Protein AF-A0A5K4EQC7-F1 (afdb_monomer_lite)

Secondary structure (DSSP, 8-state):
------HHHHHHHHHHHHHHHHHHHHHHHHHHHHHHHHHHHHHHHHHHHHHHHHHHHHHHHHHHHHHHHHHH--S-HHHHHHHHHHHHHHHHHHHHHHHHHHHHIIIIIHHHHHHHHHHHHHHHHHHHHHHHHHHHHHHHHHHTT--SHHHHHHHHHHHHHHHHHHHHHHHHHHHHHHHHHHHHHHHHHHHHHHHHHHHHHHHHHHHHHHHHHHHHHTT--HHHHHHHHHHHHHHHHGGG--S--------------------------------------------------------------SSHHHHHHHHHHHHHHHHHHHHHHHHHHHHHS-------GGGSS--

Foldseek 3Di:
DDPDCDPVNVVVVVVVLVVLVVVLVVLVVVLVVLCVVLVVVLVVLVVVLVVLVVVLVVLLVQLVVLQVVLVVDPQQPLSSQLSPQLSVLSNVLSVLSVVLSVLLVVQANVLSVVCVVLSVVLVVLSVQLVVLSVQLVVLVVQLVPDPDPVSNVVSVVSNVVSVVSNVVSSVVSVVSSVVSVVCVVVSVVRNVVSNVLSVLVSVVSNVVSVVSSVVSNVSRDVVVSVVSVVVVVVVVVPPPDDDDDDDDDDDDDDDDDDDDDDDDDDDDDDDDDDDDDDDDDDDDDDDDDDDDDDDDDDDDDDDDPDPVVVVVVVVVVVVVVVVVVVVVVVVVVVVVPPDDDDDDPPPPNPD

Organism: Schistosoma mansoni (NCBI:txid6183)

pLDDT: mean 75.78, std 25.82, range [27.92, 98.75]

Structure (mmCIF, N/CA/C/O backbone):
data_AF-A0A5K4EQC7-F1
#
_entry.id   AF-A0A5K4EQC7-F1
#
loop_
_atom_site.group_PDB
_atom_site.id
_atom_site.type_symbol
_atom_site.label_atom_id
_atom_site.label_alt_id
_atom_site.label_comp_id
_atom_site.label_asym_id
_atom_site.label_entity_id
_atom_site.label_seq_id
_atom_site.pdbx_PDB_ins_code
_atom_site.Cartn_x
_atom_site.Cartn_y
_atom_site.Cartn_z
_atom_site.occupancy
_atom_site.B_iso_or_equiv
_atom_site.auth_seq_id
_atom_site.auth_comp_id
_atom_site.auth_asym_id
_atom_site.auth_atom_id
_atom_site.pdbx_PDB_model_num
ATOM 1 N N . MET A 1 1 ? -43.977 -5.487 48.661 1.00 33.38 1 MET A N 1
ATOM 2 C CA . MET A 1 1 ? -42.773 -6.336 48.563 1.00 33.38 1 MET A CA 1
ATOM 3 C C . MET A 1 1 ? -41.606 -5.428 48.201 1.00 33.38 1 MET A C 1
ATOM 5 O O . MET A 1 1 ? -41.457 -5.082 47.038 1.00 33.38 1 MET A O 1
ATOM 9 N N . SER A 1 2 ? -40.878 -4.929 49.206 1.00 37.69 2 SER A N 1
ATOM 10 C CA . SER A 1 2 ? -39.623 -4.197 48.989 1.00 37.69 2 SER A CA 1
ATOM 11 C C . SER A 1 2 ? -38.536 -5.216 48.686 1.00 37.69 2 SER A C 1
ATOM 13 O O . SER A 1 2 ? -38.074 -5.901 49.595 1.00 37.69 2 SER A O 1
ATOM 15 N N . SER A 1 3 ? -38.146 -5.337 47.420 1.00 39.72 3 SER A N 1
ATOM 16 C CA . SER A 1 3 ? -36.907 -6.024 47.051 1.00 39.72 3 SER A CA 1
ATOM 17 C C . SER A 1 3 ? -35.748 -5.056 47.238 1.00 39.72 3 SER A C 1
ATOM 19 O O . SER A 1 3 ? -35.173 -4.544 46.282 1.00 39.72 3 SER A O 1
ATOM 21 N N . THR A 1 4 ? -35.421 -4.788 48.501 1.00 48.28 4 THR A N 1
ATOM 22 C CA . THR A 1 4 ? -34.164 -4.153 48.880 1.00 48.28 4 THR A CA 1
ATOM 23 C C . THR A 1 4 ? -33.042 -5.036 48.340 1.00 48.28 4 THR A C 1
ATOM 25 O O . THR A 1 4 ? -32.967 -6.218 48.677 1.00 48.28 4 THR A O 1
ATOM 28 N N . ILE A 1 5 ? -32.193 -4.496 47.465 1.00 53.84 5 ILE A N 1
ATOM 29 C CA . ILE A 1 5 ? -31.008 -5.198 46.957 1.00 53.84 5 ILE A CA 1
ATOM 30 C C . ILE A 1 5 ? -30.169 -5.609 48.175 1.00 53.84 5 ILE A C 1
ATOM 32 O O . ILE A 1 5 ? -29.591 -4.755 48.849 1.00 53.84 5 ILE A O 1
ATOM 36 N N . GLY A 1 6 ? -30.157 -6.906 48.497 1.00 51.94 6 GLY A N 1
ATOM 37 C CA . GLY A 1 6 ? -29.462 -7.428 49.670 1.00 51.94 6 GLY A CA 1
ATOM 38 C C . GLY A 1 6 ? -27.953 -7.140 49.621 1.00 51.94 6 GLY A C 1
ATOM 39 O O . GLY A 1 6 ? -27.389 -7.008 48.531 1.00 51.94 6 GLY A O 1
ATOM 40 N N . PRO A 1 7 ? -27.267 -7.070 50.777 1.00 57.91 7 PRO A N 1
ATOM 41 C CA . PRO A 1 7 ? -25.847 -6.705 50.861 1.00 57.91 7 PRO A CA 1
ATOM 42 C C . PRO A 1 7 ? -24.928 -7.555 49.960 1.00 57.91 7 PRO A C 1
ATOM 44 O O . PRO A 1 7 ? -23.984 -7.019 49.381 1.00 57.91 7 PRO A O 1
ATOM 47 N N . ASN A 1 8 ? -25.257 -8.833 49.734 1.00 60.16 8 ASN A N 1
ATOM 48 C CA . ASN A 1 8 ? -24.537 -9.708 48.796 1.00 60.16 8 ASN A CA 1
ATOM 49 C C . ASN A 1 8 ? -24.670 -9.286 47.321 1.00 60.16 8 ASN A C 1
ATOM 51 O O . ASN A 1 8 ? -23.689 -9.323 46.584 1.00 60.16 8 ASN A O 1
ATOM 55 N N . ALA A 1 9 ? -25.847 -8.829 46.884 1.00 63.84 9 ALA A N 1
ATOM 56 C CA . ALA A 1 9 ? -26.056 -8.360 45.511 1.00 63.84 9 ALA A CA 1
ATOM 57 C C . ALA A 1 9 ? -25.344 -7.020 45.246 1.00 63.84 9 ALA A C 1
ATOM 59 O O . ALA A 1 9 ? -24.911 -6.749 44.127 1.00 63.84 9 ALA A O 1
ATOM 60 N N . ARG A 1 10 ? -25.166 -6.195 46.288 1.00 65.62 10 ARG A N 1
ATOM 61 C CA . ARG A 1 10 ? -24.396 -4.947 46.204 1.00 65.62 10 ARG A CA 1
ATOM 62 C C . ARG A 1 10 ? -22.893 -5.214 46.075 1.00 65.62 10 ARG A C 1
ATOM 64 O O . ARG A 1 10 ? -22.251 -4.609 45.224 1.00 65.62 10 ARG A O 1
ATOM 71 N N . LEU A 1 11 ? -22.342 -6.131 46.875 1.00 69.81 11 LEU A N 1
ATOM 72 C CA . LEU A 1 11 ? -20.932 -6.539 46.781 1.00 69.81 11 LEU A CA 1
ATOM 73 C C . LEU A 1 11 ? -20.599 -7.128 45.405 1.00 69.81 11 LEU A C 1
ATOM 75 O O . LEU A 1 11 ? -19.590 -6.752 44.811 1.00 69.81 11 LEU A O 1
ATOM 79 N N . HIS A 1 12 ? -21.482 -7.978 44.874 1.00 75.88 12 HIS A N 1
ATOM 80 C CA . HIS A 1 12 ? -21.344 -8.540 43.530 1.00 75.88 12 HIS A CA 1
ATOM 81 C C . HIS A 1 12 ? -21.276 -7.442 42.459 1.00 75.88 12 HIS A C 1
ATOM 83 O O . HIS A 1 12 ? -20.352 -7.414 41.652 1.00 75.88 12 HIS A O 1
ATOM 89 N N . ARG A 1 13 ? -22.188 -6.464 42.512 1.00 77.75 13 ARG A N 1
ATOM 90 C CA . ARG A 1 13 ? -22.223 -5.359 41.545 1.00 77.75 13 ARG A CA 1
ATOM 91 C C . ARG A 1 13 ? -21.011 -4.430 41.635 1.00 77.75 13 ARG A C 1
ATOM 93 O O . ARG A 1 13 ? -20.521 -3.955 40.617 1.00 77.75 13 ARG A O 1
ATOM 100 N N . VAL A 1 14 ? -20.486 -4.185 42.834 1.00 79.56 14 VAL A N 1
ATOM 101 C CA . VAL A 1 14 ? -19.236 -3.421 42.992 1.00 79.56 14 VAL A CA 1
ATOM 102 C C . VAL A 1 14 ? -18.050 -4.157 42.352 1.00 79.56 14 VAL A C 1
ATOM 104 O O . VAL A 1 14 ? -17.186 -3.501 41.766 1.00 79.56 14 VAL A O 1
ATOM 107 N N . SER A 1 15 ? -18.020 -5.495 42.407 1.00 80.00 15 SER A N 1
ATOM 108 C CA . SER A 1 15 ? -17.028 -6.305 41.681 1.00 80.00 15 SER A CA 1
ATOM 109 C C . SER A 1 15 ? -17.194 -6.175 40.167 1.00 80.00 15 SER A C 1
ATOM 111 O O . SER A 1 15 ? -16.232 -5.825 39.486 1.00 80.00 15 SER A O 1
ATOM 113 N N . GLU A 1 16 ? -18.419 -6.343 39.656 1.00 79.62 16 GLU A N 1
ATOM 114 C CA . GLU A 1 16 ? -18.736 -6.219 38.224 1.00 79.62 16 GLU A CA 1
ATOM 115 C C . GLU A 1 16 ? -18.305 -4.857 37.662 1.00 79.62 16 GLU A C 1
ATOM 117 O O . GLU A 1 16 ? -17.648 -4.787 36.626 1.00 79.62 16 GLU A O 1
ATOM 122 N N . ILE A 1 17 ? -18.600 -3.761 38.373 1.00 82.31 17 ILE A N 1
ATOM 123 C CA . ILE A 1 17 ? -18.188 -2.407 37.969 1.00 82.31 17 ILE A CA 1
ATOM 124 C C . ILE A 1 17 ? -16.660 -2.317 37.852 1.00 82.31 17 ILE A C 1
ATOM 126 O O . ILE A 1 17 ? -16.147 -1.741 36.892 1.00 82.31 17 ILE A O 1
ATOM 130 N N . LYS A 1 18 ? -15.923 -2.903 38.804 1.00 84.31 18 LYS A N 1
ATOM 131 C CA . LYS A 1 18 ? -14.455 -2.874 38.830 1.00 84.31 18 LYS A CA 1
ATOM 132 C C . LYS A 1 18 ? -13.837 -3.710 37.707 1.00 84.31 18 LYS A C 1
ATOM 134 O O . LYS A 1 18 ? -12.863 -3.281 37.088 1.00 84.31 18 LYS A O 1
ATOM 139 N N . GLU A 1 19 ? -14.393 -4.883 37.425 1.00 84.00 19 GLU A N 1
ATOM 140 C CA . GLU A 1 19 ? -13.981 -5.736 36.302 1.00 84.00 19 GLU A CA 1
ATOM 141 C C . GLU A 1 19 ? -14.188 -5.020 34.966 1.00 84.00 19 GLU A C 1
ATOM 143 O O . GLU A 1 19 ? -13.279 -4.953 34.136 1.00 84.00 19 GLU A O 1
ATOM 148 N N . CYS A 1 20 ? -15.346 -4.387 34.806 1.00 81.62 20 CYS A N 1
ATOM 149 C CA . CYS A 1 20 ? -15.697 -3.647 33.607 1.00 81.62 20 CYS A CA 1
ATOM 150 C C . CYS A 1 20 ? -14.803 -2.395 33.434 1.00 81.62 20 CYS A C 1
ATOM 152 O O . CYS A 1 20 ? -14.353 -2.098 32.327 1.00 81.62 20 CYS A O 1
ATOM 154 N N . GLU A 1 21 ? -14.443 -1.691 34.518 1.00 84.00 21 GLU A N 1
ATOM 155 C CA . GLU A 1 21 ? -13.447 -0.605 34.474 1.00 84.00 21 GLU A CA 1
ATOM 156 C C . GLU A 1 21 ? -12.061 -1.086 34.024 1.00 84.00 21 GLU A C 1
ATOM 158 O O . GLU A 1 21 ? -11.395 -0.407 33.234 1.00 84.00 21 GLU A O 1
ATOM 163 N N . ASN A 1 22 ? -11.616 -2.244 34.512 1.00 88.12 22 ASN A N 1
ATOM 164 C CA . ASN A 1 22 ? -10.344 -2.834 34.099 1.00 88.12 22 ASN A CA 1
ATOM 165 C C . ASN A 1 22 ? -10.370 -3.227 32.616 1.00 88.12 22 ASN A C 1
ATOM 167 O O . ASN A 1 22 ? -9.411 -2.946 31.895 1.00 88.12 22 ASN A O 1
ATOM 171 N N . GLN A 1 23 ? -11.481 -3.793 32.143 1.00 87.31 23 GLN A N 1
ATOM 172 C CA . GLN A 1 23 ? -11.692 -4.114 30.733 1.00 87.31 23 GLN A CA 1
ATOM 173 C C . GLN A 1 23 ? -11.639 -2.854 29.857 1.00 87.31 23 GLN A C 1
ATOM 175 O O . GLN A 1 23 ? -10.905 -2.827 28.869 1.00 87.31 23 GLN A O 1
ATOM 180 N N . SER A 1 24 ? -12.329 -1.772 30.237 1.00 88.19 24 SER A N 1
ATOM 181 C CA . SER A 1 24 ? -12.301 -0.509 29.483 1.00 88.19 24 SER A CA 1
ATOM 182 C C . SER A 1 24 ? -10.893 0.102 29.443 1.00 88.19 24 SER A C 1
ATOM 184 O O . SER A 1 24 ? -10.479 0.607 28.399 1.00 88.19 24 SER A O 1
ATOM 186 N N . LYS A 1 25 ? -10.118 0.024 30.538 1.00 90.81 25 LYS A N 1
ATOM 187 C CA . LYS A 1 25 ? -8.705 0.457 30.561 1.00 90.81 25 LYS A CA 1
ATOM 188 C C . LYS A 1 25 ? -7.843 -0.367 29.608 1.00 90.81 25 LYS A C 1
ATOM 190 O O . LYS A 1 25 ? -7.086 0.212 28.831 1.00 90.81 25 LYS A O 1
ATOM 195 N N . PHE A 1 26 ? -7.986 -1.691 29.639 1.00 93.19 26 PHE A N 1
ATOM 196 C CA . PHE A 1 26 ? -7.277 -2.598 28.740 1.00 93.19 26 PHE A CA 1
ATOM 197 C C . PHE A 1 26 ? -7.583 -2.289 27.269 1.00 93.19 26 PHE A C 1
ATOM 199 O O . PHE A 1 26 ? -6.663 -2.098 26.476 1.00 93.19 26 PHE A O 1
ATOM 206 N N . VAL A 1 27 ? -8.867 -2.164 26.912 1.00 93.44 27 VAL A N 1
ATOM 207 C CA . VAL A 1 27 ? -9.295 -1.831 25.545 1.00 93.44 27 VAL A CA 1
ATOM 208 C C . VAL A 1 27 ? -8.726 -0.484 25.106 1.00 93.44 27 VAL A C 1
ATOM 210 O O . VAL A 1 27 ? -8.216 -0.374 23.995 1.00 93.44 27 VAL A O 1
ATOM 213 N N . ASN A 1 28 ? -8.774 0.536 25.965 1.00 93.31 28 ASN A N 1
ATOM 214 C CA . ASN A 1 28 ? -8.261 1.866 25.636 1.00 93.31 28 ASN A CA 1
ATOM 215 C C . ASN A 1 28 ? -6.759 1.838 25.326 1.00 93.31 28 ASN A C 1
ATOM 217 O O . ASN A 1 28 ? -6.333 2.319 24.276 1.00 93.31 28 ASN A O 1
ATOM 221 N N . GLN A 1 29 ? -5.978 1.206 26.206 1.00 95.25 29 GLN A N 1
ATOM 222 C CA . GLN A 1 29 ? -4.538 1.047 26.020 1.00 95.25 29 GLN A CA 1
ATOM 223 C C . GLN A 1 29 ? -4.237 0.297 24.720 1.00 95.25 29 GLN A C 1
ATOM 225 O O . GLN A 1 29 ? -3.442 0.750 23.897 1.00 95.25 29 GLN A O 1
ATOM 230 N N . ARG A 1 30 ? -4.945 -0.812 24.488 1.00 94.56 30 ARG A N 1
ATOM 231 C CA . ARG A 1 30 ? -4.774 -1.633 23.294 1.00 94.56 30 ARG A CA 1
ATOM 232 C C . ARG A 1 30 ? -5.069 -0.856 22.012 1.00 94.56 30 ARG A C 1
ATOM 234 O O . ARG A 1 30 ? -4.290 -0.911 21.066 1.00 94.56 30 ARG A O 1
ATOM 241 N N . VAL A 1 31 ? -6.176 -0.119 21.973 1.00 93.88 31 VAL A N 1
ATOM 242 C CA . VAL A 1 31 ? -6.567 0.701 20.818 1.00 93.88 31 VAL A CA 1
ATOM 243 C C . VAL A 1 31 ? -5.541 1.805 20.551 1.00 93.88 31 VAL A C 1
ATOM 245 O O . VAL A 1 31 ? -5.207 2.052 19.393 1.00 93.88 31 VAL A O 1
ATOM 248 N N . HIS A 1 32 ? -5.002 2.430 21.600 1.00 95.19 32 HIS A N 1
ATOM 249 C CA . HIS A 1 32 ? -3.981 3.469 21.476 1.00 95.19 32 HIS A CA 1
ATOM 250 C C . HIS A 1 32 ? -2.650 2.943 20.910 1.00 95.19 32 HIS A C 1
ATOM 252 O O . HIS A 1 32 ? -2.052 3.571 20.031 1.00 95.19 32 HIS A O 1
ATOM 258 N N . GLU A 1 33 ? -2.203 1.769 21.357 1.00 96.06 33 GLU A N 1
ATOM 259 C CA . GLU A 1 33 ? -1.001 1.116 20.823 1.00 96.06 33 GLU A CA 1
ATOM 260 C C . GLU A 1 33 ? -1.148 0.781 19.336 1.00 96.06 33 GLU A C 1
ATOM 262 O O . GLU A 1 33 ? -0.243 1.046 18.544 1.00 96.06 33 GLU A O 1
ATOM 267 N N . ILE A 1 34 ? -2.304 0.237 18.940 1.00 95.31 34 ILE A N 1
ATOM 268 C CA . ILE A 1 34 ? -2.583 -0.124 17.542 1.00 95.31 34 ILE A CA 1
ATOM 269 C C . ILE A 1 34 ? -2.604 1.117 16.656 1.00 95.31 34 ILE A C 1
ATOM 271 O O . ILE A 1 34 ? -2.019 1.105 15.576 1.00 95.31 34 ILE A O 1
ATOM 275 N N . GLU A 1 35 ? -3.263 2.181 17.108 1.00 95.75 35 GLU A N 1
ATOM 276 C CA . GLU A 1 35 ? -3.317 3.456 16.394 1.00 95.75 35 GLU A CA 1
ATOM 277 C C . GLU A 1 35 ? -1.922 4.027 16.160 1.00 95.75 35 GLU A C 1
ATOM 279 O O . GLU A 1 35 ? -1.598 4.428 15.044 1.00 95.75 35 GLU A O 1
ATOM 284 N N . THR A 1 36 ? -1.076 3.997 17.189 1.00 96.56 36 THR A N 1
ATOM 285 C CA . THR A 1 36 ? 0.307 4.466 17.093 1.00 96.56 36 THR A CA 1
ATOM 286 C C . THR A 1 36 ? 1.107 3.610 16.111 1.00 96.56 36 THR A C 1
ATOM 288 O O . THR A 1 36 ? 1.776 4.139 15.225 1.00 96.56 36 THR A O 1
ATOM 291 N N . PHE A 1 37 ? 1.011 2.282 16.218 1.00 95.94 37 PHE A N 1
ATOM 292 C CA . PHE A 1 37 ? 1.728 1.361 15.338 1.00 95.94 37 PHE A CA 1
ATOM 293 C C . PHE A 1 37 ? 1.306 1.513 13.868 1.00 95.94 37 PHE A C 1
ATOM 295 O O . PHE A 1 37 ? 2.161 1.663 12.994 1.00 95.94 37 PHE A O 1
ATOM 302 N N . PHE A 1 38 ? 0.001 1.524 13.586 1.00 96.38 38 PHE A N 1
ATOM 303 C CA . PHE A 1 38 ? -0.513 1.688 12.223 1.00 96.38 38 PHE A CA 1
ATOM 304 C C . PHE A 1 38 ? -0.234 3.082 11.671 1.00 96.38 38 PHE A C 1
ATOM 306 O O . PHE A 1 38 ? 0.115 3.198 10.498 1.00 96.38 38 PHE A O 1
ATOM 313 N N . GLY A 1 39 ? -0.312 4.122 12.504 1.00 96.38 39 GLY A N 1
ATOM 314 C CA . GLY A 1 39 ? 0.068 5.481 12.125 1.00 96.38 39 GLY A CA 1
ATOM 315 C C . GLY A 1 39 ? 1.534 5.572 11.698 1.00 96.38 39 GLY A C 1
ATOM 316 O O . GLY A 1 39 ? 1.830 6.089 10.620 1.00 96.38 39 GLY A O 1
ATOM 317 N N . ASN A 1 40 ? 2.443 4.999 12.492 1.00 97.38 40 ASN A N 1
ATOM 318 C CA . ASN A 1 40 ? 3.875 4.975 12.185 1.00 97.38 40 ASN A CA 1
ATOM 319 C C . ASN A 1 40 ? 4.167 4.190 10.900 1.00 97.38 40 ASN A C 1
ATOM 321 O O . ASN A 1 40 ? 4.862 4.691 10.016 1.00 97.38 40 ASN A O 1
ATOM 325 N N . LEU A 1 41 ? 3.600 2.987 10.767 1.00 97.25 41 LEU A N 1
ATOM 326 C CA . LEU A 1 41 ? 3.791 2.149 9.583 1.00 97.25 41 LEU A CA 1
ATOM 327 C C . LEU A 1 41 ? 3.238 2.819 8.315 1.00 97.25 41 LEU A C 1
ATOM 329 O O . LEU A 1 41 ? 3.900 2.819 7.280 1.00 97.25 41 LEU A O 1
ATOM 333 N N . CYS A 1 42 ? 2.055 3.432 8.395 1.00 97.50 42 CYS A N 1
ATOM 334 C CA . CYS A 1 42 ? 1.447 4.145 7.274 1.00 97.50 42 CYS A CA 1
ATOM 335 C C . CYS A 1 42 ? 2.300 5.344 6.846 1.00 97.50 42 CYS A C 1
ATOM 337 O O . CYS A 1 42 ? 2.576 5.510 5.659 1.00 97.50 42 CYS A O 1
ATOM 339 N N . SER A 1 43 ? 2.790 6.133 7.807 1.00 97.69 43 SER A N 1
ATOM 340 C CA . SER A 1 43 ? 3.688 7.263 7.544 1.00 97.69 43 SER A CA 1
ATOM 341 C C . SER A 1 43 ? 4.966 6.830 6.814 1.00 97.69 43 SER A C 1
ATOM 343 O O . SER A 1 43 ? 5.350 7.442 5.812 1.00 97.69 43 SER A O 1
ATOM 345 N N . GLU A 1 44 ? 5.597 5.739 7.260 1.00 98.38 44 GLU A N 1
ATOM 346 C CA . GLU A 1 44 ? 6.795 5.209 6.602 1.00 98.38 44 GLU A CA 1
ATOM 347 C C . GLU A 1 44 ? 6.503 4.683 5.195 1.00 98.38 44 GLU A C 1
ATOM 349 O O . GLU A 1 44 ? 7.249 4.999 4.269 1.00 98.38 44 GLU A O 1
ATOM 354 N N . LEU A 1 45 ? 5.393 3.972 4.982 1.00 98.38 45 LEU A N 1
ATOM 355 C CA . LEU A 1 45 ? 5.008 3.486 3.652 1.00 98.38 45 LEU A CA 1
ATOM 356 C C . LEU A 1 45 ? 4.665 4.628 2.683 1.00 98.38 45 LEU A C 1
ATOM 358 O O . LEU A 1 45 ? 5.036 4.577 1.513 1.00 98.38 45 LEU A O 1
ATOM 362 N N . VAL A 1 46 ? 4.033 5.704 3.154 1.00 98.38 46 VAL A N 1
ATOM 363 C CA . VAL A 1 46 ? 3.817 6.922 2.350 1.00 98.38 46 VAL A CA 1
ATOM 364 C C . VAL A 1 46 ? 5.147 7.607 2.011 1.00 98.38 46 VAL A C 1
ATOM 366 O O . VAL A 1 46 ? 5.346 8.128 0.912 1.00 98.38 46 VAL A O 1
ATOM 369 N N . SER A 1 47 ? 6.089 7.630 2.955 1.00 98.44 47 SER A N 1
ATOM 370 C CA . SER A 1 47 ? 7.439 8.145 2.712 1.00 98.44 47 SER A CA 1
ATOM 371 C C . SER A 1 47 ? 8.189 7.288 1.689 1.00 98.44 47 SER A C 1
ATOM 373 O O . SER A 1 47 ? 8.868 7.835 0.814 1.00 98.44 47 SER A O 1
ATOM 375 N N . TYR A 1 48 ? 8.031 5.966 1.773 1.00 98.50 48 TYR A N 1
ATOM 376 C CA . TYR A 1 48 ? 8.574 4.989 0.839 1.00 98.50 48 TYR A CA 1
ATOM 377 C C . TYR A 1 48 ? 8.068 5.247 -0.580 1.00 98.50 48 TYR A C 1
ATOM 379 O O . TYR A 1 48 ? 8.881 5.556 -1.448 1.00 98.50 48 TYR A O 1
ATOM 387 N N . THR A 1 49 ? 6.748 5.273 -0.804 1.00 98.56 49 THR A N 1
ATOM 388 C CA . THR A 1 49 ? 6.174 5.509 -2.143 1.00 98.56 49 THR A CA 1
ATOM 389 C C . THR A 1 49 ? 6.631 6.838 -2.735 1.00 98.56 49 THR A C 1
ATOM 391 O O . THR A 1 49 ? 7.055 6.883 -3.886 1.00 98.56 49 THR A O 1
ATOM 394 N N . ARG A 1 50 ? 6.671 7.916 -1.937 1.00 98.62 50 ARG A N 1
ATOM 395 C CA . ARG A 1 50 ? 7.178 9.224 -2.386 1.00 98.62 50 ARG A CA 1
ATOM 396 C C . ARG A 1 50 ? 8.652 9.176 -2.799 1.00 98.62 50 ARG A C 1
ATOM 398 O O . ARG A 1 50 ? 9.047 9.866 -3.739 1.00 98.62 50 ARG A O 1
ATOM 405 N N . ARG A 1 51 ? 9.494 8.429 -2.076 1.00 98.50 51 ARG A N 1
ATOM 406 C CA . ARG A 1 51 ? 10.913 8.246 -2.431 1.00 98.50 51 ARG A CA 1
ATOM 407 C C . ARG A 1 51 ? 11.043 7.417 -3.710 1.00 98.50 51 ARG A C 1
ATOM 409 O O . ARG A 1 51 ? 11.816 7.809 -4.580 1.00 98.50 51 ARG A O 1
ATOM 416 N N . THR A 1 52 ? 10.244 6.368 -3.866 1.00 98.38 52 THR A N 1
ATOM 417 C CA . THR A 1 52 ? 10.207 5.541 -5.078 1.00 98.38 52 THR A CA 1
ATOM 418 C C . THR A 1 52 ? 9.735 6.340 -6.296 1.00 98.38 52 THR A C 1
ATOM 420 O O . THR A 1 52 ? 10.363 6.250 -7.345 1.00 98.38 52 THR A O 1
ATOM 423 N N . SER A 1 53 ? 8.743 7.231 -6.166 1.00 98.44 53 SER A N 1
ATOM 424 C CA . SER A 1 53 ? 8.345 8.141 -7.258 1.00 98.44 53 SER A CA 1
ATOM 425 C C . SER A 1 53 ? 9.467 9.090 -7.683 1.00 98.44 53 SER A C 1
ATOM 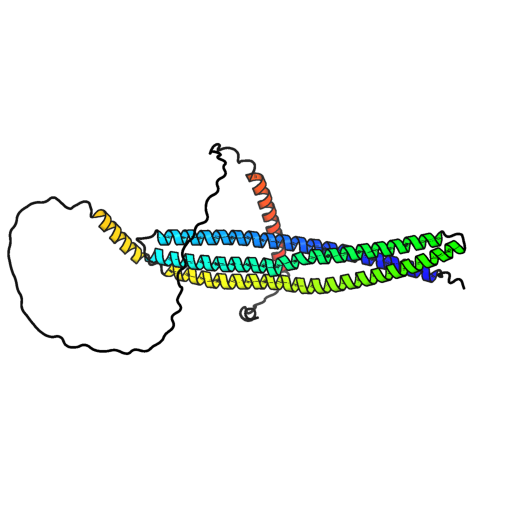427 O O . SER A 1 53 ? 9.595 9.412 -8.860 1.00 98.44 53 SER A O 1
ATOM 429 N N . LYS A 1 54 ? 10.302 9.554 -6.742 1.00 98.69 54 LYS A N 1
ATOM 430 C CA . LYS A 1 54 ? 11.478 10.371 -7.088 1.00 98.69 54 LYS A CA 1
ATOM 431 C C . LYS A 1 54 ? 12.533 9.554 -7.825 1.00 98.69 54 LYS A C 1
ATOM 433 O O . LYS A 1 54 ? 13.141 10.069 -8.754 1.00 98.69 54 LYS A O 1
ATOM 438 N N . LEU A 1 55 ? 12.745 8.305 -7.410 1.00 98.38 55 LEU A N 1
ATOM 439 C CA . LEU A 1 55 ? 13.646 7.393 -8.107 1.00 98.38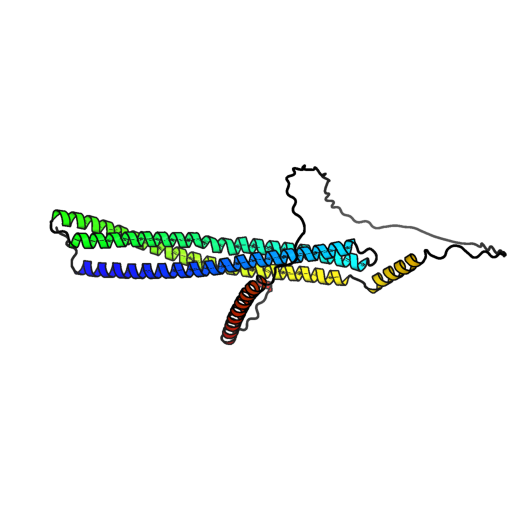 55 LEU A CA 1
ATOM 440 C C . LEU A 1 55 ? 13.154 7.124 -9.535 1.00 98.38 55 LEU A C 1
ATOM 442 O O . LEU A 1 55 ? 13.964 7.202 -10.451 1.00 98.38 55 LEU A O 1
ATOM 446 N N . ARG A 1 56 ? 11.838 6.942 -9.718 1.00 98.44 56 ARG A N 1
ATOM 447 C CA . ARG A 1 56 ? 11.200 6.838 -11.036 1.00 98.44 56 ARG A CA 1
ATOM 448 C C . ARG A 1 56 ? 11.547 8.017 -11.937 1.00 98.44 56 ARG A C 1
ATOM 450 O O . ARG A 1 56 ? 12.115 7.834 -13.001 1.00 98.44 56 ARG A O 1
ATOM 457 N N . ASN A 1 57 ? 11.300 9.237 -11.456 1.00 98.38 57 ASN A N 1
ATOM 458 C CA . ASN A 1 57 ? 11.587 10.453 -12.221 1.00 98.38 57 ASN A CA 1
ATOM 459 C C . ASN A 1 57 ? 13.068 10.566 -12.626 1.00 98.38 57 ASN A C 1
ATOM 461 O O . ASN A 1 57 ? 13.377 11.104 -13.684 1.00 98.38 57 ASN A O 1
ATOM 465 N N . ASN A 1 58 ? 13.992 10.089 -11.783 1.00 98.44 58 ASN A N 1
ATOM 466 C CA . ASN A 1 58 ? 15.412 10.061 -12.132 1.00 98.44 58 ASN A CA 1
ATOM 467 C C . ASN A 1 58 ? 15.702 9.027 -13.231 1.00 98.44 58 ASN A C 1
ATOM 469 O O . ASN A 1 58 ? 16.526 9.294 -14.101 1.00 98.44 58 ASN A O 1
ATOM 473 N N . GLY A 1 59 ? 15.042 7.866 -13.196 1.00 98.00 59 GLY A N 1
ATOM 474 C CA . GLY A 1 59 ? 15.126 6.859 -14.254 1.00 98.00 59 GLY A CA 1
ATOM 475 C C . GLY A 1 59 ? 14.578 7.371 -15.590 1.00 98.00 59 GLY A C 1
ATOM 476 O O . GLY A 1 59 ? 15.256 7.232 -16.607 1.00 98.00 59 GLY A O 1
ATOM 477 N N . ASP A 1 60 ? 13.434 8.063 -15.573 1.00 97.88 60 ASP A N 1
ATOM 478 C CA . ASP A 1 60 ? 12.848 8.713 -16.757 1.00 97.88 60 ASP A CA 1
ATOM 479 C C . ASP A 1 60 ? 13.821 9.731 -17.375 1.00 97.88 60 ASP A C 1
ATOM 481 O O . ASP A 1 60 ? 13.993 9.801 -18.593 1.00 97.88 60 ASP A O 1
ATOM 485 N N . GLU A 1 61 ? 14.508 10.507 -16.532 1.00 98.69 61 GLU A N 1
ATOM 486 C CA . GLU A 1 61 ? 15.496 11.486 -16.984 1.00 98.69 61 GLU A CA 1
ATOM 487 C C . GLU A 1 61 ? 16.736 10.821 -17.599 1.00 98.69 61 GLU A C 1
ATOM 489 O O . GLU A 1 61 ? 17.240 11.288 -18.623 1.00 98.69 61 GLU A O 1
ATOM 494 N N . ILE A 1 62 ? 17.204 9.702 -17.032 1.00 98.62 62 ILE A N 1
ATOM 495 C CA . ILE A 1 62 ? 18.281 8.899 -17.633 1.00 98.62 62 ILE A CA 1
ATOM 496 C C . ILE A 1 62 ? 17.849 8.407 -19.017 1.00 98.62 62 ILE A C 1
ATOM 498 O O . ILE A 1 62 ? 18.581 8.608 -19.987 1.00 98.62 62 ILE A O 1
ATOM 502 N N . ALA A 1 63 ? 16.651 7.827 -19.132 1.00 98.44 63 ALA A N 1
ATOM 503 C CA . ALA A 1 63 ? 16.120 7.352 -20.406 1.00 98.44 63 ALA A CA 1
ATOM 504 C C . ALA A 1 63 ? 16.077 8.479 -21.448 1.00 98.44 63 ALA A C 1
ATOM 506 O O . ALA A 1 63 ? 16.550 8.313 -22.576 1.00 98.44 63 ALA A O 1
ATOM 507 N N . ARG A 1 64 ? 15.584 9.658 -21.054 1.00 98.50 64 ARG A N 1
ATOM 508 C CA . ARG A 1 64 ? 15.499 10.842 -21.916 1.00 98.50 64 ARG A CA 1
ATOM 509 C C . ARG A 1 64 ? 16.872 11.299 -22.416 1.00 98.50 64 ARG A C 1
ATOM 511 O O . ARG A 1 64 ? 17.004 11.616 -23.597 1.00 98.50 64 ARG A O 1
ATOM 518 N N . ILE A 1 65 ? 17.884 11.348 -21.546 1.00 98.69 65 ILE A N 1
ATOM 519 C CA . ILE A 1 65 ? 19.251 11.746 -21.923 1.00 98.69 65 ILE A CA 1
ATOM 520 C C . ILE A 1 65 ? 19.860 10.738 -22.905 1.00 98.69 65 ILE A C 1
ATOM 522 O O . ILE A 1 65 ? 20.457 11.151 -23.898 1.00 98.69 65 ILE A O 1
ATOM 526 N N . LEU A 1 66 ? 19.683 9.434 -22.666 1.00 98.44 66 LEU A N 1
ATOM 527 C CA . LEU A 1 66 ? 20.179 8.386 -23.566 1.00 98.44 66 LEU A CA 1
ATOM 528 C C . LEU A 1 66 ? 19.541 8.481 -24.958 1.00 98.44 66 LEU A C 1
ATOM 530 O O . LEU A 1 66 ? 20.245 8.396 -25.964 1.00 98.44 66 LEU A O 1
ATOM 534 N N . LEU A 1 67 ? 18.229 8.725 -25.021 1.00 98.12 67 LEU A N 1
ATOM 535 C CA . LEU A 1 67 ? 17.524 8.923 -26.287 1.00 98.12 67 LEU A CA 1
ATOM 536 C C . LEU A 1 67 ? 18.016 10.179 -27.014 1.00 98.12 67 LEU A C 1
ATOM 538 O O . LEU A 1 67 ? 18.288 10.131 -28.211 1.00 98.12 67 LEU A O 1
ATOM 542 N N . ASP A 1 68 ? 18.171 11.295 -26.302 1.00 98.38 68 ASP A N 1
ATOM 543 C CA . ASP A 1 68 ? 18.686 12.536 -26.885 1.00 98.38 68 ASP A CA 1
ATOM 544 C C . ASP A 1 68 ? 20.103 12.356 -27.449 1.00 98.38 68 ASP A C 1
ATOM 546 O O . ASP A 1 68 ? 20.380 12.822 -28.555 1.00 98.38 68 ASP A O 1
ATOM 550 N N . TYR A 1 69 ? 20.976 11.623 -26.747 1.00 98.00 69 TYR A N 1
ATOM 551 C CA . TYR A 1 69 ? 22.293 11.286 -27.283 1.00 98.00 69 TYR A CA 1
ATOM 552 C C . TYR A 1 69 ? 22.168 10.399 -28.529 1.00 98.00 69 TYR A C 1
ATOM 554 O O . TYR A 1 69 ? 22.711 10.761 -29.569 1.00 98.00 69 TYR A O 1
ATOM 562 N N . SER A 1 70 ? 21.382 9.319 -28.493 1.00 97.44 70 SER A N 1
ATOM 563 C CA . SER A 1 70 ? 21.202 8.463 -29.676 1.00 97.44 70 SER A CA 1
ATOM 564 C C . SER A 1 70 ? 20.739 9.240 -30.916 1.00 97.44 70 SER A C 1
ATOM 566 O O . SER A 1 70 ? 21.270 9.035 -32.001 1.00 97.44 70 SER A O 1
ATOM 568 N N . ASN A 1 71 ? 19.824 10.202 -30.759 1.00 96.31 71 ASN A N 1
ATOM 569 C CA . ASN A 1 71 ? 19.307 11.003 -31.870 1.00 96.31 71 ASN A CA 1
ATOM 570 C C . ASN A 1 71 ? 20.327 12.017 -32.415 1.00 96.31 71 ASN A C 1
ATOM 572 O O . ASN A 1 71 ? 20.254 12.408 -33.582 1.00 96.31 71 ASN A O 1
ATOM 576 N N . LYS A 1 72 ? 21.246 12.490 -31.568 1.00 97.06 72 LYS A N 1
ATOM 577 C CA . LYS A 1 72 ? 22.308 13.436 -31.943 1.00 97.06 72 LYS A CA 1
ATOM 578 C C . LYS A 1 72 ? 23.556 12.745 -32.477 1.00 97.06 72 LYS A C 1
ATOM 580 O O . LYS A 1 72 ? 24.317 13.379 -33.201 1.00 97.06 72 LYS A O 1
ATOM 585 N N . GLU A 1 73 ? 23.775 11.487 -32.117 1.00 95.62 73 GLU A N 1
ATOM 586 C CA . GLU A 1 73 ? 24.868 10.676 -32.632 1.00 95.62 73 GLU A CA 1
ATOM 587 C C . GLU A 1 73 ? 24.582 10.291 -34.088 1.00 95.62 73 GLU A C 1
ATOM 589 O O . GLU A 1 73 ? 23.655 9.541 -34.377 1.00 95.62 73 GLU A O 1
ATOM 594 N N . GLN A 1 74 ? 25.368 10.852 -35.006 1.00 92.38 74 GLN A N 1
ATOM 595 C CA . GLN A 1 74 ? 25.213 10.660 -36.454 1.00 92.38 74 GLN A CA 1
ATOM 596 C C . GLN A 1 74 ? 26.385 9.903 -37.079 1.00 92.38 74 GLN A C 1
ATOM 598 O O . GLN A 1 74 ? 26.334 9.567 -38.261 1.00 92.38 74 GLN A O 1
ATOM 603 N N . ILE A 1 75 ? 27.456 9.686 -36.312 1.00 93.06 75 ILE A N 1
ATOM 604 C CA . ILE A 1 75 ? 28.677 9.047 -36.794 1.00 93.06 75 ILE A CA 1
ATOM 605 C C . ILE A 1 75 ? 28.721 7.608 -36.295 1.00 93.06 75 ILE A C 1
ATOM 607 O O . ILE A 1 75 ? 28.869 6.691 -37.089 1.00 93.06 75 ILE A O 1
ATOM 611 N N . ASN A 1 76 ? 28.556 7.405 -34.991 1.00 95.81 76 ASN A N 1
ATOM 612 C CA . ASN A 1 76 ? 28.659 6.090 -34.366 1.00 95.81 76 ASN A CA 1
ATOM 613 C C . ASN A 1 76 ? 27.290 5.395 -34.400 1.00 95.81 76 ASN A C 1
ATOM 615 O O . ASN A 1 76 ? 26.514 5.463 -33.441 1.00 95.81 76 ASN A O 1
ATOM 619 N N . ARG A 1 77 ? 26.941 4.788 -35.541 1.00 94.06 77 ARG A N 1
ATOM 620 C CA . ARG A 1 77 ? 25.592 4.239 -35.763 1.00 94.06 77 ARG A CA 1
ATOM 621 C C . ARG A 1 77 ? 25.245 3.106 -34.807 1.00 94.06 77 ARG A C 1
ATOM 623 O O . ARG A 1 77 ? 24.117 3.069 -34.318 1.00 94.06 77 ARG A O 1
ATOM 630 N N . THR A 1 78 ? 26.185 2.204 -34.516 1.00 97.06 78 THR A N 1
ATOM 631 C CA . THR A 1 78 ? 25.893 1.073 -33.621 1.00 97.06 78 THR A CA 1
ATOM 632 C C . THR A 1 78 ? 25.704 1.553 -32.182 1.00 97.06 78 THR A C 1
ATOM 634 O O . THR A 1 78 ? 24.771 1.110 -31.512 1.00 97.06 78 THR A O 1
ATOM 637 N N . THR A 1 79 ? 26.486 2.547 -31.745 1.00 96.44 79 THR A N 1
ATOM 638 C CA . THR A 1 79 ? 26.272 3.269 -30.483 1.00 96.44 79 THR A CA 1
ATOM 639 C C . THR A 1 79 ? 24.897 3.934 -30.441 1.00 96.44 79 THR A C 1
ATOM 641 O O . THR A 1 79 ? 24.159 3.738 -29.476 1.00 96.44 79 THR A O 1
ATOM 644 N N . SER A 1 80 ? 24.514 4.682 -31.481 1.00 97.06 80 SER A N 1
ATOM 645 C CA . SER A 1 80 ? 23.197 5.331 -31.560 1.00 97.06 80 SER A CA 1
ATOM 646 C C . SER A 1 80 ? 22.058 4.317 -31.390 1.00 97.06 80 SER A C 1
ATOM 648 O O . SER A 1 80 ? 21.208 4.467 -30.507 1.00 97.06 80 SER A O 1
ATOM 650 N N . ASP A 1 81 ? 22.076 3.229 -32.162 1.00 96.94 81 ASP A N 1
ATOM 651 C CA . ASP A 1 81 ? 21.035 2.203 -32.114 1.00 96.94 81 ASP A CA 1
ATOM 652 C C . ASP A 1 81 ? 20.985 1.465 -30.765 1.00 96.94 81 ASP A C 1
ATOM 654 O O . ASP A 1 81 ? 19.893 1.196 -30.249 1.00 96.94 81 ASP A O 1
ATOM 658 N N . ALA A 1 82 ? 22.142 1.155 -30.171 1.00 98.00 82 ALA A N 1
ATOM 659 C CA . ALA A 1 82 ? 22.225 0.517 -28.859 1.00 98.00 82 ALA A CA 1
ATOM 660 C C . ALA A 1 82 ? 21.672 1.430 -27.753 1.00 98.00 82 ALA A C 1
ATOM 662 O O . ALA A 1 82 ? 20.829 1.001 -26.961 1.00 98.00 82 ALA A O 1
ATOM 663 N N . LEU A 1 83 ? 22.074 2.706 -27.728 1.00 98.19 83 LEU A N 1
ATOM 664 C CA . LEU A 1 83 ? 21.603 3.682 -26.740 1.00 98.19 83 LEU A CA 1
ATOM 665 C C . LEU A 1 83 ? 20.098 3.949 -26.855 1.00 98.19 83 LEU A C 1
ATOM 667 O O . LEU A 1 83 ? 19.424 4.059 -25.827 1.00 98.19 83 LEU A O 1
ATOM 671 N N . ARG A 1 84 ? 19.551 3.991 -28.079 1.00 98.12 84 ARG A N 1
ATOM 672 C CA . ARG A 1 84 ? 18.103 4.118 -28.297 1.00 98.12 84 ARG A CA 1
ATOM 673 C C . ARG A 1 84 ? 17.343 2.952 -27.662 1.00 98.12 84 ARG A C 1
ATOM 675 O O . ARG A 1 84 ? 16.411 3.183 -26.897 1.00 98.12 84 ARG A O 1
ATOM 682 N N . LYS A 1 85 ? 17.786 1.711 -27.891 1.00 97.81 85 LYS A N 1
ATOM 683 C CA . LYS A 1 85 ? 17.169 0.517 -27.282 1.00 97.81 85 LYS A CA 1
ATOM 684 C C . LYS A 1 85 ? 17.284 0.512 -25.759 1.00 97.81 85 LYS A C 1
ATOM 686 O O . LYS A 1 85 ? 16.319 0.197 -25.071 1.00 97.81 85 LYS A O 1
ATOM 691 N N . VAL A 1 86 ? 18.448 0.870 -25.209 1.00 98.50 86 VAL A N 1
ATOM 692 C CA . VAL A 1 86 ? 18.623 0.968 -23.749 1.00 98.50 86 VAL A CA 1
ATOM 693 C C . VAL A 1 86 ? 17.655 1.994 -23.161 1.00 98.50 86 VAL A C 1
ATOM 695 O O . VAL A 1 86 ? 17.031 1.713 -22.141 1.00 98.50 86 VAL A O 1
ATOM 698 N N . SER A 1 87 ? 17.475 3.145 -23.814 1.00 98.38 87 SER A N 1
ATOM 699 C CA . SER A 1 87 ? 16.488 4.144 -23.396 1.00 98.38 87 SER A CA 1
ATOM 700 C C . SER A 1 87 ? 15.065 3.573 -23.351 1.00 98.38 87 SER A C 1
ATOM 702 O O . SER A 1 87 ? 14.396 3.702 -22.328 1.00 98.38 87 SER A O 1
ATOM 704 N N . GLU A 1 88 ? 14.626 2.871 -24.401 1.00 97.81 88 GLU A N 1
ATOM 705 C CA . GLU A 1 88 ? 13.300 2.232 -24.459 1.00 97.81 88 GLU A CA 1
ATOM 706 C C . GLU A 1 88 ? 13.079 1.234 -23.303 1.00 97.81 88 GLU A C 1
ATOM 708 O O . GLU A 1 88 ? 12.012 1.214 -22.677 1.00 97.81 88 GLU A O 1
ATOM 713 N N . TYR A 1 89 ? 14.102 0.443 -22.957 1.00 98.44 89 TYR A N 1
ATOM 714 C CA . TYR A 1 89 ? 14.035 -0.457 -21.803 1.00 98.44 89 TYR A CA 1
ATOM 715 C C . TYR A 1 89 ? 13.990 0.290 -20.467 1.00 98.44 89 TYR A C 1
ATOM 717 O O . TYR A 1 89 ? 13.277 -0.147 -19.567 1.00 98.44 89 TYR A O 1
ATOM 725 N N . PHE A 1 90 ? 14.699 1.412 -20.322 1.00 97.88 90 PHE A N 1
ATOM 726 C CA . PHE A 1 90 ? 14.611 2.240 -19.115 1.00 97.88 90 PHE A CA 1
ATOM 727 C C . PHE A 1 90 ? 13.230 2.889 -18.961 1.00 97.88 90 PHE A C 1
ATOM 729 O O . PHE A 1 90 ? 12.700 2.882 -17.856 1.00 97.88 90 PHE A O 1
ATOM 736 N N . VAL A 1 91 ? 12.602 3.363 -20.043 1.00 98.06 91 VAL A N 1
ATOM 737 C CA . VAL A 1 91 ? 11.206 3.843 -19.992 1.00 98.06 91 VAL A CA 1
ATOM 738 C C . VAL A 1 91 ? 10.283 2.733 -19.482 1.00 98.06 91 VAL A C 1
ATOM 740 O O . VAL A 1 91 ? 9.543 2.921 -18.521 1.00 98.06 91 VAL A O 1
ATOM 743 N N . THR A 1 92 ? 10.400 1.535 -20.060 1.00 98.06 92 THR A N 1
ATOM 744 C CA . THR A 1 92 ? 9.596 0.371 -19.650 1.00 98.06 92 THR A CA 1
ATOM 745 C C . THR A 1 92 ? 9.842 -0.012 -18.183 1.00 98.06 92 THR A C 1
ATOM 747 O O . THR A 1 92 ? 8.913 -0.356 -17.450 1.00 98.06 92 THR A O 1
ATOM 750 N N . LEU A 1 93 ? 11.098 0.049 -17.731 1.00 98.38 93 LEU A N 1
ATOM 751 C CA . LEU A 1 93 ? 11.482 -0.214 -16.346 1.00 98.38 93 LEU A CA 1
ATOM 752 C C . LEU A 1 93 ? 10.785 0.758 -15.385 1.00 98.38 93 LEU A C 1
ATOM 754 O O . LEU A 1 93 ? 10.282 0.343 -14.339 1.00 98.38 93 LEU A O 1
ATOM 758 N N . GLU A 1 94 ? 10.720 2.038 -15.739 1.00 98.12 94 GLU A N 1
ATOM 759 C CA . GLU A 1 94 ? 10.107 3.056 -14.892 1.00 98.12 94 GLU A CA 1
ATOM 760 C C . GLU A 1 94 ? 8.568 3.058 -14.950 1.00 98.12 94 GLU A C 1
ATOM 762 O O . GLU A 1 94 ? 7.927 3.355 -13.937 1.00 98.12 94 GLU A O 1
ATOM 767 N N . ASP A 1 95 ? 7.954 2.583 -16.038 1.00 98.12 95 ASP A N 1
ATOM 768 C CA . ASP A 1 95 ? 6.513 2.275 -16.094 1.00 98.12 95 ASP A CA 1
ATOM 769 C C . ASP A 1 95 ? 6.126 1.154 -15.111 1.00 98.12 95 ASP A C 1
ATOM 771 O O . ASP A 1 95 ? 5.110 1.227 -14.400 1.00 98.12 95 ASP A O 1
ATOM 775 N N . TYR A 1 96 ? 6.959 0.113 -15.012 1.00 98.31 96 TYR A N 1
ATOM 776 C CA . TYR A 1 96 ? 6.783 -0.939 -14.012 1.00 98.31 96 TYR A CA 1
ATOM 777 C C . TYR A 1 96 ? 6.950 -0.398 -12.586 1.00 98.31 96 TYR A C 1
ATOM 779 O O . TYR A 1 96 ? 6.140 -0.739 -11.720 1.00 98.31 96 TYR A O 1
ATOM 787 N N . ARG A 1 97 ? 7.921 0.494 -12.342 1.00 98.38 97 ARG A N 1
ATOM 788 C CA . ARG A 1 97 ? 8.067 1.173 -11.043 1.00 98.38 97 ARG A CA 1
ATOM 789 C C . ARG A 1 97 ? 6.867 2.070 -10.729 1.00 98.38 97 ARG A C 1
ATOM 791 O O . ARG A 1 97 ? 6.415 2.126 -9.588 1.00 98.38 97 ARG A O 1
ATOM 798 N N . ASN A 1 98 ? 6.301 2.757 -11.723 1.00 98.12 98 ASN A N 1
ATOM 799 C CA . ASN A 1 98 ? 5.064 3.513 -11.532 1.00 98.12 98 ASN A CA 1
ATOM 800 C C . ASN A 1 98 ? 3.920 2.598 -11.075 1.00 98.12 98 ASN A C 1
ATOM 802 O O . ASN A 1 98 ? 3.232 2.885 -10.097 1.00 98.12 98 ASN A O 1
ATOM 806 N N . THR A 1 99 ? 3.772 1.457 -11.745 1.00 98.19 99 THR A N 1
ATOM 807 C CA . THR A 1 99 ? 2.759 0.452 -11.408 1.00 98.19 99 THR A CA 1
ATOM 808 C C . THR A 1 99 ? 2.964 -0.125 -10.002 1.00 98.19 99 THR A C 1
ATOM 810 O O . THR A 1 99 ? 1.991 -0.362 -9.284 1.00 98.19 99 THR A O 1
ATOM 813 N N . GLU A 1 100 ? 4.211 -0.353 -9.586 1.00 98.38 100 GLU A N 1
ATOM 814 C CA . GLU A 1 100 ? 4.565 -0.742 -8.216 1.00 98.38 100 GLU A CA 1
ATOM 815 C C . GLU A 1 100 ? 4.061 0.297 -7.202 1.00 98.38 100 GLU A C 1
ATOM 817 O O . GLU A 1 100 ? 3.334 -0.061 -6.273 1.00 98.38 100 GLU A O 1
ATOM 822 N N . ILE A 1 101 ? 4.371 1.582 -7.413 1.00 98.69 101 ILE A N 1
ATOM 823 C CA . ILE A 1 101 ? 3.932 2.684 -6.543 1.00 98.69 101 ILE A CA 1
ATOM 824 C C . ILE A 1 101 ? 2.405 2.693 -6.409 1.00 98.69 101 ILE A C 1
ATOM 826 O O . ILE A 1 101 ? 1.892 2.704 -5.286 1.00 98.69 101 ILE A O 1
ATOM 830 N N . ASP A 1 102 ? 1.681 2.637 -7.530 1.00 98.56 102 ASP A N 1
ATOM 831 C CA . ASP A 1 102 ? 0.214 2.652 -7.545 1.00 98.56 102 ASP A CA 1
ATOM 832 C C . ASP A 1 102 ? -0.372 1.460 -6.775 1.00 98.56 102 ASP A C 1
ATOM 834 O O . ASP A 1 102 ? -1.337 1.599 -6.013 1.00 98.56 102 ASP A O 1
ATOM 838 N N . ARG A 1 103 ? 0.244 0.280 -6.903 1.00 98.62 103 ARG A N 1
ATOM 839 C CA . ARG A 1 103 ? -0.169 -0.923 -6.170 1.00 98.62 103 ARG A CA 1
ATOM 840 C C . ARG A 1 103 ? 0.109 -0.816 -4.677 1.00 98.62 103 ARG A C 1
ATOM 842 O O . ARG A 1 103 ? -0.761 -1.204 -3.898 1.00 98.62 103 ARG A O 1
ATOM 849 N N . ILE A 1 104 ? 1.259 -0.279 -4.264 1.00 98.69 104 ILE A N 1
ATOM 850 C CA . ILE A 1 104 ? 1.561 -0.055 -2.841 1.00 98.69 104 ILE A CA 1
ATOM 851 C C . ILE A 1 104 ? 0.549 0.930 -2.251 1.00 98.69 104 ILE A C 1
ATOM 853 O O . ILE A 1 104 ? -0.021 0.671 -1.189 1.00 98.69 104 ILE A O 1
ATOM 857 N N . VAL A 1 105 ? 0.254 2.030 -2.949 1.00 98.56 105 VAL A N 1
ATOM 858 C CA . VAL A 1 105 ? -0.752 2.998 -2.493 1.00 98.56 105 VAL A CA 1
ATOM 859 C C . VAL A 1 105 ? -2.123 2.327 -2.348 1.00 98.56 105 VAL A C 1
ATOM 861 O O . VAL A 1 105 ? -2.747 2.408 -1.288 1.00 98.56 105 VAL A O 1
ATOM 864 N N . GLY A 1 106 ? -2.574 1.613 -3.380 1.00 98.50 106 GLY A N 1
ATOM 865 C CA . GLY A 1 106 ? -3.907 1.017 -3.418 1.00 98.50 106 GLY A CA 1
ATOM 866 C C . GLY A 1 106 ? -4.114 -0.159 -2.461 1.00 98.50 106 GLY A C 1
ATOM 867 O O . GLY A 1 106 ? -5.162 -0.243 -1.822 1.00 98.50 106 GLY A O 1
ATOM 868 N N . LYS A 1 107 ? -3.141 -1.071 -2.353 1.00 98.38 107 LYS A N 1
ATOM 869 C CA . LYS A 1 107 ? -3.280 -2.327 -1.592 1.00 98.38 107 LYS A CA 1
ATOM 870 C C . LYS A 1 107 ? -2.651 -2.299 -0.202 1.00 98.38 107 LYS A C 1
ATOM 872 O O . LYS A 1 107 ? -2.973 -3.158 0.613 1.00 98.38 107 LYS A O 1
ATOM 877 N N . VAL A 1 108 ? -1.778 -1.334 0.081 1.00 98.62 108 VAL A N 1
ATOM 878 C CA . VAL A 1 108 ? -1.036 -1.287 1.348 1.00 98.62 108 VAL A CA 1
ATOM 879 C C . VAL A 1 108 ? -1.374 -0.017 2.123 1.00 98.62 108 VAL A C 1
ATOM 881 O O . VAL A 1 108 ? -1.911 -0.103 3.227 1.00 98.62 108 VAL A O 1
ATOM 884 N N . VAL A 1 109 ? -1.137 1.160 1.538 1.00 98.38 109 VAL A N 1
ATOM 885 C CA . VAL A 1 109 ? -1.333 2.447 2.227 1.00 98.38 109 VAL A CA 1
ATOM 886 C C . VAL A 1 109 ? -2.810 2.703 2.523 1.00 98.38 109 VAL A C 1
ATOM 888 O O . VAL A 1 109 ? -3.167 2.950 3.674 1.00 98.38 109 VAL A O 1
ATOM 891 N N . ASN A 1 110 ? -3.682 2.611 1.515 1.00 97.75 110 ASN A N 1
ATOM 892 C CA . ASN A 1 110 ? -5.103 2.919 1.690 1.00 97.75 110 ASN A CA 1
ATOM 893 C C . ASN A 1 110 ? -5.796 1.977 2.695 1.00 97.75 110 ASN A C 1
ATOM 895 O O . ASN A 1 110 ? -6.488 2.480 3.584 1.00 97.75 110 ASN A O 1
ATOM 899 N N . PRO A 1 111 ? -5.597 0.641 2.646 1.00 97.38 111 PRO A N 1
ATOM 900 C CA . PRO A 1 111 ? -6.176 -0.253 3.646 1.00 97.38 111 PRO A CA 1
ATOM 901 C C . PRO A 1 111 ? -5.632 -0.011 5.055 1.00 97.38 111 PRO A C 1
ATOM 903 O O . PRO A 1 111 ? -6.385 -0.114 6.020 1.00 97.38 111 PRO A O 1
ATOM 906 N N . LEU A 1 112 ? -4.351 0.346 5.192 1.00 96.69 112 LEU A N 1
ATOM 907 C CA . LEU A 1 112 ? -3.775 0.674 6.494 1.00 96.69 112 LEU A CA 1
ATOM 908 C C . LEU A 1 112 ? -4.366 1.974 7.062 1.00 96.69 112 LEU A C 1
ATOM 910 O O . LEU A 1 112 ? -4.705 2.028 8.243 1.00 96.69 112 LEU A O 1
ATOM 914 N N . ALA A 1 113 ? -4.557 2.993 6.220 1.00 95.69 113 ALA A N 1
ATOM 915 C CA . ALA A 1 113 ? -5.186 4.257 6.601 1.00 95.69 113 ALA A CA 1
ATOM 916 C C . ALA A 1 113 ? -6.667 4.090 6.996 1.00 95.69 113 ALA A C 1
ATOM 918 O O . ALA A 1 113 ? -7.131 4.752 7.925 1.00 95.69 113 ALA A O 1
ATOM 919 N N . ALA A 1 114 ? -7.399 3.177 6.348 1.00 95.38 114 ALA A N 1
ATOM 920 C CA . ALA A 1 114 ? -8.810 2.913 6.639 1.00 95.38 114 ALA A CA 1
ATOM 921 C C . ALA A 1 114 ? -9.059 2.444 8.087 1.00 95.38 114 ALA A C 1
ATOM 923 O O . ALA A 1 114 ? -10.109 2.744 8.660 1.00 95.38 114 ALA A O 1
ATOM 924 N N . TYR A 1 115 ? -8.076 1.796 8.727 1.00 95.88 115 TYR A N 1
ATOM 925 C CA . TYR A 1 115 ? -8.174 1.427 10.143 1.00 95.88 115 TYR A CA 1
ATOM 926 C C . TYR A 1 115 ? -8.304 2.627 11.086 1.00 95.88 115 TYR A C 1
ATOM 928 O O . TYR A 1 115 ? -8.783 2.452 12.205 1.00 95.88 115 TYR A O 1
ATOM 936 N N . GLY A 1 116 ? -7.936 3.840 10.658 1.00 94.25 116 GLY A N 1
ATOM 937 C CA . GLY A 1 116 ? -8.145 5.053 11.448 1.00 94.25 116 GLY A CA 1
ATOM 938 C C . GLY A 1 116 ? -9.620 5.290 11.796 1.00 94.25 116 GLY A C 1
ATOM 939 O O . GLY A 1 116 ? -9.942 5.588 12.949 1.00 94.25 116 GLY A O 1
ATOM 940 N N . GLU A 1 117 ? -10.538 5.081 10.846 1.00 93.62 117 GLU A N 1
ATOM 941 C CA . GLU A 1 117 ? -11.979 5.215 11.112 1.00 93.62 117 GLU A CA 1
ATOM 942 C C . GLU A 1 117 ? -12.510 4.065 11.984 1.00 93.62 117 GLU A C 1
ATOM 944 O O . GLU A 1 117 ? -13.347 4.291 12.860 1.00 93.62 117 GLU A O 1
ATOM 949 N N . GLU A 1 118 ? -11.975 2.849 11.837 1.00 92.31 118 GLU A N 1
ATOM 950 C CA . GLU A 1 118 ? -12.340 1.724 12.710 1.00 92.31 118 GLU A CA 1
ATOM 951 C C . GLU A 1 118 ? -11.921 1.957 14.169 1.00 92.31 118 GLU A C 1
ATOM 953 O O . GLU A 1 118 ? -12.705 1.760 15.099 1.00 92.31 118 GLU A O 1
ATOM 958 N N . ILE A 1 119 ? -10.697 2.441 14.378 1.00 95.00 119 ILE A N 1
ATOM 959 C CA . ILE A 1 119 ? -10.159 2.804 15.694 1.00 95.00 119 ILE A CA 1
ATOM 960 C C . ILE A 1 119 ? -11.012 3.898 16.339 1.00 95.00 119 ILE A C 1
ATOM 962 O O . ILE A 1 119 ? -11.362 3.822 17.520 1.00 95.00 119 ILE A O 1
ATOM 966 N N . LYS A 1 120 ? -11.401 4.907 15.557 1.00 94.75 120 LYS A N 1
ATOM 967 C CA . LYS A 1 120 ? -12.288 5.986 15.999 1.00 94.75 120 LYS A CA 1
ATOM 968 C C . LYS A 1 120 ? -13.671 5.468 16.399 1.00 94.75 120 LYS A C 1
ATOM 970 O O . LYS A 1 120 ? -14.197 5.913 17.420 1.00 94.75 120 LYS A O 1
ATOM 975 N N . HIS A 1 121 ? -14.235 4.508 15.664 1.00 93.75 121 HIS A N 1
ATOM 976 C CA . HIS A 1 121 ? -15.492 3.859 16.041 1.00 93.75 121 HIS A CA 1
ATOM 977 C C . HIS A 1 121 ? -15.385 3.179 17.415 1.00 93.75 121 HIS A C 1
ATOM 979 O O . HIS A 1 121 ? -16.211 3.435 18.290 1.00 93.75 121 HIS A O 1
ATOM 985 N N . ILE A 1 122 ? -14.324 2.406 17.662 1.00 94.62 122 ILE A N 1
ATOM 986 C CA . ILE A 1 122 ? -14.111 1.730 18.955 1.00 94.62 122 ILE A CA 1
ATOM 987 C C . ILE A 1 122 ? -13.940 2.741 20.089 1.00 94.62 122 ILE A C 1
ATOM 989 O O . ILE A 1 122 ? -14.525 2.575 21.159 1.00 94.62 122 ILE A O 1
ATOM 993 N N . LYS A 1 123 ? -13.196 3.830 19.859 1.00 94.56 123 LYS A N 1
ATOM 994 C CA . LYS A 1 123 ? -13.066 4.924 20.836 1.00 94.56 123 LYS A CA 1
ATOM 995 C C . LYS A 1 123 ? -14.416 5.558 21.175 1.00 94.56 123 LYS A C 1
ATOM 997 O O . LYS A 1 123 ? -14.640 5.931 22.326 1.00 94.56 123 LYS A O 1
ATOM 1002 N N . ASN A 1 124 ? -15.320 5.685 20.205 1.00 94.44 124 ASN A N 1
ATOM 1003 C CA . ASN A 1 124 ? -16.670 6.190 20.448 1.00 94.44 124 ASN 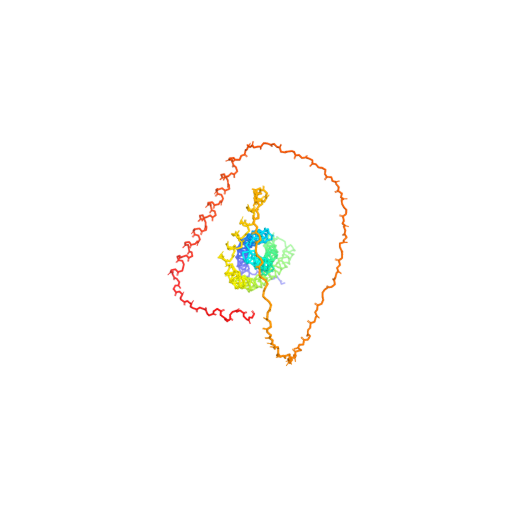A CA 1
ATOM 1004 C C . ASN A 1 124 ? -17.508 5.194 21.260 1.00 94.44 124 ASN A C 1
ATOM 1006 O O . ASN A 1 124 ? -18.152 5.607 22.225 1.00 94.44 124 ASN A O 1
ATOM 1010 N N . SER A 1 125 ? -17.443 3.896 20.946 1.00 93.50 125 SER A N 1
ATOM 1011 C CA . SER A 1 125 ? -18.083 2.842 21.747 1.00 93.50 125 SER A CA 1
ATOM 1012 C C . SER A 1 125 ? -17.563 2.826 23.187 1.00 93.50 125 SER A C 1
ATOM 1014 O O . SER A 1 125 ? -18.355 2.751 24.123 1.00 93.50 125 SER A O 1
ATOM 1016 N N . LEU A 1 126 ? -16.252 2.994 23.381 1.00 94.50 126 LEU A N 1
ATOM 1017 C CA . LEU A 1 126 ? -15.617 3.067 24.698 1.00 94.50 126 LEU A CA 1
ATOM 1018 C C . LEU A 1 126 ? -16.106 4.279 25.510 1.00 94.50 126 LEU A C 1
ATOM 1020 O O . LEU A 1 126 ? -16.379 4.163 26.705 1.00 94.50 126 LEU A O 1
ATOM 1024 N N . LYS A 1 127 ? -16.248 5.446 24.867 1.00 93.81 127 LYS A N 1
ATOM 1025 C CA . LYS A 1 127 ? -16.815 6.651 25.497 1.00 93.81 127 LYS A CA 1
ATOM 1026 C C . LYS A 1 127 ? -18.280 6.454 25.887 1.00 93.81 127 LYS A C 1
ATOM 1028 O O . LYS A 1 127 ? -18.670 6.883 26.972 1.00 93.81 127 LYS A O 1
ATOM 1033 N N . ALA A 1 128 ? -19.076 5.830 25.019 1.00 93.81 128 ALA A N 1
ATOM 1034 C CA . ALA A 1 128 ? -20.489 5.559 25.274 1.00 93.81 128 ALA A CA 1
ATOM 1035 C C . ALA A 1 128 ? -20.673 4.607 26.465 1.00 93.81 128 ALA A C 1
ATOM 1037 O O . ALA A 1 128 ? -21.459 4.900 27.366 1.00 93.81 128 ALA A O 1
ATOM 1038 N N . GLU A 1 129 ? -19.886 3.532 26.503 1.00 94.12 129 GLU A N 1
ATOM 1039 C CA . GLU A 1 129 ? -19.835 2.581 27.614 1.00 94.12 129 GLU A CA 1
ATOM 1040 C C . GLU A 1 129 ? -19.446 3.297 28.921 1.00 94.12 129 GLU A C 1
ATOM 1042 O O . GLU A 1 129 ? -20.221 3.326 29.877 1.00 94.12 129 GLU A O 1
ATOM 1047 N N . SER A 1 130 ? -18.328 4.032 28.920 1.00 92.69 130 SER A N 1
ATOM 1048 C CA . SER A 1 130 ? -17.872 4.788 30.097 1.00 92.69 130 SER A CA 1
ATOM 1049 C C . SER A 1 130 ? -18.919 5.789 30.613 1.00 92.69 130 SER A C 1
ATOM 1051 O O . SER A 1 130 ? -19.022 6.028 31.820 1.00 92.69 130 SER A O 1
ATOM 1053 N N . ALA A 1 131 ? -19.706 6.397 29.719 1.00 94.12 131 ALA A N 1
ATOM 1054 C CA . ALA A 1 131 ? -20.788 7.308 30.083 1.00 94.12 131 ALA A CA 1
ATOM 1055 C C . ALA A 1 131 ? -22.005 6.579 30.678 1.00 94.12 131 ALA A C 1
ATOM 1057 O O . ALA A 1 131 ? -22.621 7.096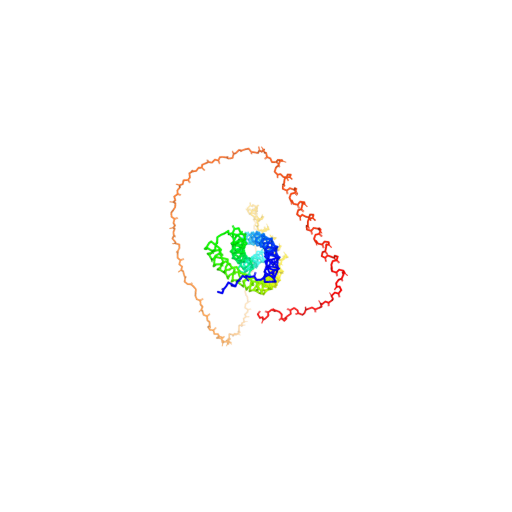 31.614 1.00 94.12 131 ALA A O 1
ATOM 1058 N N . ALA A 1 132 ? -22.359 5.396 30.166 1.00 94.06 132 ALA A N 1
ATOM 1059 C CA . ALA A 1 132 ? -23.403 4.547 30.739 1.00 94.06 132 ALA A CA 1
ATOM 1060 C C . ALA A 1 132 ? -23.010 4.065 32.142 1.00 94.06 132 ALA A C 1
ATOM 1062 O O . ALA A 1 132 ? -23.767 4.271 33.092 1.00 94.06 132 ALA A O 1
ATOM 1063 N N . ARG A 1 133 ? -21.772 3.586 32.314 1.00 92.06 133 ARG A N 1
ATOM 1064 C CA . ARG A 1 133 ? -21.245 3.179 33.625 1.00 92.06 133 ARG A CA 1
ATOM 1065 C C . ARG A 1 133 ? -21.188 4.334 34.622 1.00 92.06 133 ARG A C 1
ATOM 1067 O O . ARG A 1 133 ? -21.563 4.194 35.784 1.00 92.06 133 ARG A O 1
ATOM 1074 N N . ARG A 1 134 ? -20.790 5.533 34.182 1.00 93.19 134 ARG A N 1
ATOM 1075 C CA . ARG A 1 134 ? -20.826 6.725 35.046 1.00 93.19 134 ARG A CA 1
ATOM 1076 C C . ARG A 1 134 ? -22.250 7.045 35.514 1.00 93.19 134 ARG A C 1
ATOM 1078 O O . ARG A 1 134 ? -22.429 7.407 36.676 1.00 93.19 134 ARG A O 1
ATOM 1085 N N . ARG A 1 135 ? -23.255 6.911 34.639 1.00 93.56 135 ARG A N 1
ATOM 1086 C CA . ARG A 1 135 ? -24.671 7.095 35.004 1.00 93.56 135 ARG A CA 1
ATOM 1087 C C . ARG A 1 135 ? -25.134 6.048 36.015 1.00 93.56 135 ARG A C 1
ATOM 1089 O O . ARG A 1 135 ? -25.836 6.415 36.954 1.00 93.56 135 ARG A O 1
ATOM 1096 N N . GLU A 1 136 ? -24.721 4.793 35.876 1.00 92.62 136 GLU A N 1
ATOM 1097 C CA . GLU A 1 136 ? -24.993 3.737 36.860 1.00 92.62 136 GLU A CA 1
ATOM 1098 C C . GLU A 1 136 ? -24.438 4.105 38.247 1.00 92.62 136 GLU A C 1
ATOM 1100 O O . GLU A 1 136 ? -25.190 4.147 39.221 1.00 92.62 136 GLU A O 1
ATOM 1105 N N . ILE A 1 137 ? -23.161 4.499 38.329 1.00 90.19 137 ILE A N 1
ATOM 1106 C CA . ILE A 1 137 ? -22.509 4.896 39.591 1.00 90.19 137 ILE A CA 1
ATOM 1107 C C . ILE A 1 137 ? -23.201 6.111 40.230 1.00 90.19 137 ILE A C 1
ATOM 1109 O O . ILE A 1 137 ? -23.391 6.155 41.448 1.00 90.19 137 ILE A O 1
ATOM 1113 N N . ILE A 1 138 ? -23.581 7.112 39.429 1.00 92.44 138 ILE A N 1
ATOM 1114 C CA . ILE A 1 138 ? -24.290 8.301 39.926 1.00 92.44 138 ILE A CA 1
ATOM 1115 C C . ILE A 1 138 ? -25.657 7.914 40.502 1.00 92.44 138 ILE A C 1
ATOM 1117 O O . ILE A 1 138 ? -25.989 8.358 41.602 1.00 92.44 138 ILE A O 1
ATOM 1121 N N . ASN A 1 139 ? -26.431 7.078 39.802 1.00 90.12 139 ASN A N 1
ATOM 1122 C CA . ASN A 1 139 ? -27.743 6.632 40.277 1.00 90.12 139 ASN A CA 1
ATOM 1123 C C . ASN A 1 139 ? -27.635 5.738 41.519 1.00 90.12 139 ASN A C 1
ATOM 1125 O O . ASN A 1 139 ? -28.458 5.861 42.423 1.00 90.12 139 ASN A O 1
ATOM 1129 N N . MET A 1 140 ? -26.581 4.925 41.625 1.00 87.81 140 MET A N 1
ATOM 1130 C CA . MET A 1 140 ? -26.314 4.114 42.815 1.00 87.81 140 MET A CA 1
ATOM 1131 C C . MET A 1 140 ? -26.090 5.004 44.045 1.00 87.81 140 MET A C 1
ATOM 1133 O O . MET A 1 140 ? -26.750 4.836 45.066 1.00 87.81 140 MET A O 1
ATOM 1137 N N . ARG A 1 141 ? -25.245 6.034 43.917 1.00 88.25 141 ARG A N 1
ATOM 1138 C CA . ARG A 1 141 ? -25.010 7.019 44.990 1.00 88.25 141 ARG A CA 1
ATOM 1139 C C . ARG A 1 141 ? -26.233 7.883 45.298 1.00 88.25 141 ARG A C 1
ATOM 1141 O O . ARG A 1 141 ? -26.332 8.432 46.392 1.00 88.25 141 ARG A O 1
ATOM 1148 N N . LYS A 1 142 ? -27.119 8.095 44.321 1.00 88.38 142 LYS A N 1
ATOM 1149 C CA . LYS A 1 142 ? -28.374 8.832 44.515 1.00 88.38 142 LYS A CA 1
ATOM 1150 C C . LYS A 1 142 ? -29.342 8.014 45.366 1.00 88.38 142 LYS A C 1
ATOM 1152 O O . LYS A 1 142 ? -29.878 8.559 46.322 1.00 88.38 142 LYS A O 1
ATOM 1157 N N . LEU A 1 143 ? -29.481 6.720 45.074 1.00 86.81 143 LEU A N 1
ATOM 1158 C CA . LEU A 1 143 ? -30.285 5.794 45.871 1.00 86.81 143 LEU A CA 1
ATOM 1159 C C . LEU A 1 143 ? -29.789 5.704 47.324 1.00 86.81 143 LEU A C 1
ATOM 1161 O O . LEU A 1 143 ? -30.595 5.718 48.245 1.00 86.81 143 LEU A O 1
ATOM 1165 N N . GLU A 1 144 ? -28.472 5.701 47.547 1.00 85.88 144 GLU A N 1
ATOM 1166 C CA . GLU A 1 144 ? -27.882 5.704 48.900 1.00 85.88 144 GLU A CA 1
ATOM 1167 C C . GLU A 1 144 ? -28.193 6.964 49.723 1.00 85.88 144 GLU A C 1
ATOM 1169 O O . GLU A 1 144 ? -28.082 6.935 50.946 1.00 85.88 144 GLU A O 1
ATOM 1174 N N . ARG A 1 145 ? -28.567 8.071 49.071 1.00 87.25 145 ARG A N 1
ATOM 1175 C CA . ARG A 1 145 ? -28.880 9.358 49.716 1.00 87.25 145 ARG A CA 1
ATOM 1176 C C . ARG A 1 145 ? -30.381 9.651 49.795 1.00 87.25 145 ARG A C 1
ATOM 1178 O O . ARG A 1 145 ? -30.764 10.713 50.284 1.00 87.25 145 ARG A O 1
ATOM 1185 N N . SER A 1 146 ? -31.230 8.765 49.277 1.00 84.31 146 SER A N 1
ATOM 1186 C CA . SER A 1 146 ? -32.682 8.939 49.308 1.00 84.31 146 SER A CA 1
ATOM 1187 C C . SER A 1 146 ? -33.226 8.651 50.708 1.00 84.31 146 SER A C 1
ATOM 1189 O O . SER A 1 146 ? -33.147 7.531 51.197 1.00 84.31 146 SER A O 1
ATOM 1191 N N . ASN A 1 147 ? -33.823 9.669 51.333 1.00 78.12 147 ASN A N 1
ATOM 1192 C CA . ASN A 1 147 ? -34.300 9.595 52.721 1.00 78.12 147 ASN A CA 1
ATOM 1193 C C . ASN A 1 147 ? -35.818 9.363 52.845 1.00 78.12 147 ASN A C 1
ATOM 1195 O O . ASN A 1 147 ? -36.316 9.134 53.943 1.00 78.12 147 ASN A O 1
ATOM 1199 N N . THR A 1 148 ? -36.574 9.443 51.742 1.00 82.19 148 THR A N 1
ATOM 1200 C CA . THR A 1 148 ? -38.031 9.223 51.729 1.00 82.19 148 THR A CA 1
ATOM 1201 C C . THR A 1 148 ? -38.391 7.996 50.898 1.00 82.19 148 THR A C 1
ATOM 1203 O O . THR A 1 148 ? -37.731 7.693 49.905 1.00 82.19 148 THR A O 1
ATOM 1206 N N . ILE A 1 149 ? -39.472 7.306 51.274 1.00 77.25 149 ILE A N 1
ATOM 1207 C CA . ILE A 1 149 ? -39.934 6.075 50.604 1.00 77.25 149 ILE A CA 1
ATOM 1208 C C . ILE A 1 149 ? -40.198 6.323 49.110 1.00 77.25 149 ILE A C 1
ATOM 1210 O O . ILE A 1 149 ? -39.777 5.536 48.265 1.00 77.25 149 ILE A O 1
ATOM 1214 N N . GLN A 1 150 ? -40.840 7.449 48.779 1.00 80.38 150 GLN A N 1
ATOM 1215 C CA . GLN A 1 150 ? -41.129 7.823 47.394 1.00 80.38 150 GLN A CA 1
ATOM 1216 C C . GLN A 1 150 ? -39.847 8.128 46.600 1.00 80.38 150 GLN A C 1
ATOM 1218 O O . GLN A 1 150 ? -39.674 7.617 45.495 1.00 80.38 150 GLN A O 1
ATOM 1223 N N . SER A 1 151 ? -38.908 8.884 47.185 1.00 80.94 151 SER A N 1
ATOM 1224 C CA . SER A 1 151 ? -37.618 9.186 46.549 1.00 80.94 151 SER A CA 1
ATOM 1225 C C . SER A 1 151 ? -36.767 7.932 46.336 1.00 80.94 151 SER A C 1
ATOM 1227 O O . SER A 1 151 ? -36.121 7.806 45.297 1.00 80.94 151 SER A O 1
ATOM 1229 N N . SER A 1 152 ? -36.789 6.992 47.287 1.00 83.31 152 SER A N 1
ATOM 1230 C CA . SER A 1 152 ? -36.077 5.713 47.179 1.00 83.31 152 SER A CA 1
ATOM 1231 C C . SER A 1 152 ? -36.618 4.882 46.019 1.00 83.31 152 SER A C 1
ATOM 1233 O O . SER A 1 152 ? -35.845 4.388 45.203 1.00 83.31 152 SER A O 1
ATOM 1235 N N . ARG A 1 153 ? -37.946 4.794 45.879 1.00 85.88 153 ARG A N 1
ATOM 1236 C CA . ARG A 1 153 ? -38.591 4.029 44.803 1.00 85.88 153 ARG A CA 1
ATOM 1237 C C . ARG A 1 153 ? -38.259 4.572 43.412 1.00 85.88 153 ARG A C 1
ATOM 1239 O O . ARG A 1 153 ? -37.987 3.809 42.490 1.00 85.88 153 ARG A O 1
ATOM 1246 N N . GLU A 1 154 ? -38.257 5.892 43.251 1.00 86.81 154 GLU A N 1
ATOM 1247 C CA . GLU A 1 154 ? -37.883 6.538 41.987 1.00 86.81 154 GLU A CA 1
ATOM 1248 C C . GLU A 1 154 ? -36.391 6.356 41.668 1.00 86.81 154 GLU A C 1
ATOM 1250 O O . GLU A 1 154 ? -36.026 6.107 40.515 1.00 86.81 154 GLU A O 1
ATOM 1255 N N . ALA A 1 155 ? -35.522 6.436 42.681 1.00 87.12 155 ALA A N 1
ATOM 1256 C CA . ALA A 1 155 ? -34.090 6.198 42.532 1.00 87.12 155 ALA A CA 1
ATOM 1257 C C . ALA A 1 155 ? -33.765 4.729 42.197 1.00 87.12 155 ALA A C 1
ATOM 1259 O O . ALA A 1 155 ? -32.861 4.481 41.400 1.00 87.12 155 ALA A O 1
ATOM 1260 N N . GLU A 1 156 ? -34.523 3.762 42.726 1.00 87.69 156 GLU A N 1
ATOM 1261 C CA . GLU A 1 156 ? -34.406 2.336 42.379 1.00 87.69 156 GLU A CA 1
ATOM 1262 C C . GLU A 1 156 ? -34.697 2.083 40.896 1.00 87.69 156 GLU A C 1
ATOM 1264 O O . GLU A 1 156 ? -33.921 1.403 40.224 1.00 87.69 156 GLU A O 1
ATOM 1269 N N . ILE A 1 157 ? -35.769 2.675 40.356 1.00 89.31 157 ILE A N 1
ATOM 1270 C CA . ILE A 1 157 ? -36.124 2.543 38.933 1.00 89.31 157 ILE A CA 1
ATOM 1271 C C . ILE A 1 157 ? -35.041 3.174 38.045 1.00 89.31 157 ILE A C 1
ATOM 1273 O O . ILE A 1 157 ? -34.633 2.586 37.041 1.00 89.31 157 ILE A O 1
ATOM 1277 N N . GLN A 1 158 ? -34.541 4.358 38.418 1.00 90.75 158 GLN A N 1
ATOM 1278 C CA . GLN A 1 158 ? -33.465 5.034 37.681 1.00 90.75 158 GLN A CA 1
ATOM 1279 C C . GLN A 1 158 ? -32.165 4.224 37.690 1.00 90.75 158 GLN A C 1
ATOM 1281 O O . GLN A 1 158 ? -31.520 4.097 36.648 1.00 90.75 158 GLN A O 1
ATOM 1286 N N . LEU A 1 159 ? -31.799 3.644 38.837 1.00 90.88 159 LEU A N 1
ATOM 1287 C CA . LEU A 1 159 ? -30.640 2.764 38.956 1.00 90.88 159 LEU A CA 1
ATOM 1288 C C . LEU A 1 159 ? -30.803 1.512 38.091 1.00 90.88 159 LEU A C 1
ATOM 1290 O O . LEU A 1 159 ? -29.903 1.195 37.321 1.00 90.88 159 LEU A O 1
ATOM 1294 N N . HIS A 1 160 ? -31.956 0.846 38.159 1.00 90.81 160 HIS A N 1
ATOM 1295 C CA . HIS A 1 160 ? -32.231 -0.346 37.362 1.00 90.81 160 HIS A CA 1
ATOM 1296 C C . HIS A 1 160 ? -32.095 -0.079 35.854 1.00 90.81 160 HIS A C 1
ATOM 1298 O O . HIS A 1 160 ? -31.436 -0.837 35.143 1.00 90.81 160 HIS A O 1
ATOM 1304 N N . ASN A 1 161 ? -32.642 1.037 35.364 1.00 93.31 161 ASN A N 1
ATOM 1305 C CA . ASN A 1 161 ? -32.502 1.424 33.958 1.00 93.31 161 ASN A CA 1
ATOM 1306 C C . ASN A 1 161 ? -31.047 1.748 33.584 1.00 93.31 161 ASN A C 1
ATOM 1308 O O . ASN A 1 161 ? -30.584 1.350 32.516 1.00 93.31 161 ASN A O 1
ATOM 1312 N N . ALA A 1 162 ? -30.314 2.448 34.458 1.00 92.69 162 ALA A N 1
ATOM 1313 C CA . ALA A 1 162 ? -28.909 2.777 34.229 1.00 92.69 162 ALA A CA 1
ATOM 1314 C C . ALA A 1 162 ? -28.010 1.530 34.199 1.00 92.69 162 ALA A C 1
ATOM 1316 O O . ALA A 1 162 ? -27.097 1.468 33.382 1.00 92.69 162 ALA A O 1
ATOM 1317 N N . MET A 1 163 ? -28.299 0.531 35.036 1.00 90.44 163 MET A N 1
ATOM 1318 C CA . MET A 1 163 ? -27.617 -0.765 35.029 1.00 90.44 163 MET A CA 1
ATOM 1319 C C . MET A 1 163 ? -27.849 -1.523 33.720 1.00 90.44 163 MET A C 1
ATOM 1321 O O . MET A 1 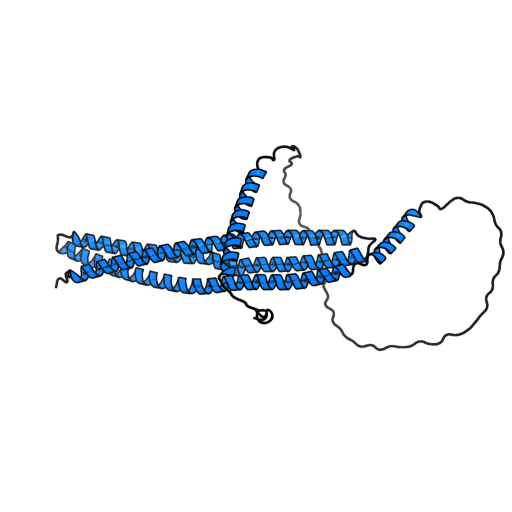163 ? -26.894 -1.988 33.110 1.00 90.44 163 MET A O 1
ATOM 1325 N N . ILE A 1 164 ? -29.103 -1.620 33.254 1.00 93.19 164 ILE A N 1
ATOM 1326 C CA . ILE A 1 164 ? -29.420 -2.289 31.980 1.00 93.19 164 ILE A CA 1
ATOM 1327 C C . ILE A 1 164 ? -28.654 -1.634 30.826 1.00 93.19 164 ILE A C 1
ATOM 1329 O O . ILE A 1 164 ? -28.088 -2.328 29.981 1.00 93.19 164 ILE A O 1
ATOM 1333 N N . ASP A 1 165 ? -28.624 -0.301 30.792 1.00 93.69 165 ASP A N 1
ATOM 1334 C CA . ASP A 1 165 ? -27.900 0.453 29.769 1.00 93.69 165 ASP A CA 1
ATOM 1335 C C . ASP A 1 165 ? -26.379 0.230 29.860 1.00 93.69 165 ASP A C 1
ATOM 1337 O O . ASP A 1 165 ? -25.731 -0.019 28.843 1.00 93.69 165 ASP A O 1
ATOM 1341 N N . ALA A 1 166 ? -25.812 0.225 31.072 1.00 92.38 166 ALA A N 1
ATOM 1342 C CA . ALA A 1 166 ? -24.401 -0.080 31.301 1.00 92.38 166 ALA A CA 1
ATOM 1343 C C . ALA A 1 166 ? -24.038 -1.492 30.811 1.00 92.38 166 ALA A C 1
ATOM 1345 O O . ALA A 1 166 ? -23.144 -1.623 29.972 1.00 92.38 166 ALA A O 1
ATOM 1346 N N . THR A 1 167 ? -24.783 -2.528 31.214 1.00 91.44 167 THR A N 1
ATOM 1347 C CA . THR A 1 167 ? -24.572 -3.911 30.751 1.00 91.44 167 THR A CA 1
ATOM 1348 C C . THR A 1 167 ? -24.698 -4.028 29.232 1.00 91.44 167 THR A C 1
ATOM 1350 O O . THR A 1 167 ? -23.846 -4.629 28.576 1.00 91.44 167 THR A O 1
ATOM 1353 N N . ARG A 1 168 ? -25.727 -3.413 28.633 1.00 93.94 168 ARG A N 1
ATOM 1354 C CA . ARG A 1 168 ? -25.908 -3.408 27.174 1.00 93.94 168 ARG A CA 1
ATOM 1355 C C . ARG A 1 168 ? -24.721 -2.756 26.464 1.00 93.94 168 ARG A C 1
ATOM 1357 O O . ARG A 1 168 ? -24.245 -3.279 25.458 1.00 93.94 168 ARG A O 1
ATOM 1364 N N . SER A 1 169 ? -24.254 -1.615 26.965 1.00 93.69 169 SER A N 1
ATOM 1365 C CA . SER A 1 169 ? -23.129 -0.887 26.378 1.00 93.69 169 SER A CA 1
ATOM 1366 C C . SER A 1 169 ? -21.801 -1.646 26.499 1.00 93.69 169 SER A C 1
ATOM 1368 O O . SER A 1 169 ? -21.027 -1.642 25.542 1.00 93.69 169 SER A O 1
ATOM 1370 N N . ALA A 1 170 ? -21.579 -2.366 27.606 1.00 91.62 170 ALA A N 1
ATOM 1371 C CA . ALA A 1 170 ? -20.407 -3.214 27.813 1.00 91.62 170 ALA A CA 1
ATOM 1372 C C . ALA A 1 170 ? -20.372 -4.389 26.822 1.00 91.62 170 ALA A C 1
ATOM 1374 O O . ALA A 1 170 ? -19.373 -4.571 26.128 1.00 91.62 170 ALA A O 1
ATOM 1375 N N . ASN A 1 171 ? -21.492 -5.102 26.656 1.00 91.88 171 ASN A N 1
ATOM 1376 C CA . ASN A 1 171 ? -21.604 -6.200 25.685 1.00 91.88 171 ASN A CA 1
ATOM 1377 C C . ASN A 1 171 ? -21.377 -5.718 24.239 1.00 91.88 171 ASN A C 1
ATOM 1379 O O . ASN A 1 171 ? -20.729 -6.388 23.433 1.00 91.88 171 ASN A O 1
ATOM 1383 N N . ASN A 1 172 ? -21.889 -4.529 23.900 1.00 92.06 172 ASN A N 1
ATOM 1384 C CA . ASN A 1 172 ? -21.658 -3.919 22.590 1.00 92.06 172 ASN A CA 1
ATOM 1385 C C . ASN A 1 172 ? -20.178 -3.564 22.372 1.00 92.06 172 ASN A C 1
ATOM 1387 O O . ASN A 1 172 ? -19.658 -3.773 21.274 1.00 92.06 172 ASN A O 1
ATOM 1391 N N . LEU A 1 173 ? -19.504 -3.028 23.397 1.00 93.31 173 LEU A N 1
ATOM 1392 C CA . LEU A 1 173 ? -18.076 -2.716 23.340 1.00 93.31 173 LEU A CA 1
ATOM 1393 C C . LEU A 1 173 ? -17.247 -3.987 23.141 1.00 93.31 173 LEU A C 1
ATOM 1395 O O . LEU A 1 173 ? -16.402 -4.015 22.251 1.00 93.31 173 LEU A O 1
ATOM 1399 N N . GLU A 1 174 ? -17.511 -5.035 23.922 1.00 93.00 174 GLU A N 1
ATOM 1400 C CA . GLU A 1 174 ? -16.806 -6.314 23.822 1.00 93.00 174 GLU A CA 1
ATOM 1401 C C . GLU A 1 174 ? -16.906 -6.897 22.410 1.00 93.00 174 GLU A C 1
ATOM 1403 O O . GLU A 1 174 ? -15.883 -7.170 21.777 1.00 93.00 174 GLU A O 1
ATOM 1408 N N . ARG A 1 175 ? -18.126 -6.993 21.867 1.00 93.44 175 ARG A N 1
ATOM 1409 C CA . ARG A 1 175 ? -18.347 -7.476 20.500 1.00 93.44 175 ARG A CA 1
ATOM 1410 C C . ARG A 1 175 ? -17.597 -6.633 19.469 1.00 93.44 175 ARG A C 1
ATOM 1412 O O . ARG A 1 175 ? -16.908 -7.180 18.614 1.00 93.44 175 ARG A O 1
ATOM 1419 N N . CYS A 1 176 ? -17.686 -5.306 19.572 1.00 92.94 176 CYS A N 1
ATOM 1420 C CA . CYS A 1 176 ? -16.999 -4.396 18.656 1.00 92.94 176 CYS A CA 1
ATOM 1421 C C . CYS A 1 176 ? -15.474 -4.581 18.689 1.00 92.94 176 CYS A C 1
ATOM 1423 O O . CYS A 1 176 ? -14.826 -4.526 17.642 1.00 92.94 176 CYS A O 1
ATOM 1425 N N . VAL A 1 177 ? -14.894 -4.784 19.875 1.00 94.38 177 VAL A N 1
ATOM 1426 C CA . VAL A 1 177 ? -13.447 -4.970 20.049 1.00 94.38 177 VAL A CA 1
ATOM 1427 C C . VAL A 1 177 ? -12.998 -6.324 19.510 1.00 94.38 177 VAL A C 1
ATOM 1429 O O . VAL A 1 177 ? -11.990 -6.376 18.808 1.00 94.38 177 VAL A O 1
ATOM 1432 N N . LEU A 1 178 ? -13.741 -7.401 19.781 1.00 94.75 178 LEU A N 1
ATOM 1433 C CA . LEU A 1 178 ? -13.431 -8.739 19.267 1.00 94.75 178 LEU A CA 1
ATOM 1434 C C . LEU A 1 178 ? -13.516 -8.792 17.736 1.00 94.75 178 LEU A C 1
ATOM 1436 O O . LEU A 1 178 ? -12.591 -9.278 17.080 1.00 94.75 178 LEU A O 1
ATOM 1440 N N . ASP A 1 179 ? -14.580 -8.227 17.161 1.00 94.62 179 ASP A N 1
ATOM 1441 C CA . ASP A 1 179 ? -14.762 -8.155 15.710 1.00 94.62 179 ASP A CA 1
ATOM 1442 C C . ASP A 1 179 ? -13.655 -7.316 15.051 1.00 94.62 179 ASP A C 1
ATOM 1444 O O . ASP A 1 179 ? -13.144 -7.668 13.983 1.00 94.62 179 ASP A O 1
ATOM 1448 N N . PHE A 1 180 ? -13.246 -6.213 15.685 1.00 94.88 180 PHE A N 1
ATOM 1449 C CA . PHE A 1 180 ? -12.114 -5.411 15.227 1.00 94.88 180 PHE A CA 1
ATOM 1450 C C . PHE A 1 180 ? -10.791 -6.171 15.303 1.00 94.88 180 PHE A C 1
ATOM 1452 O O . PHE A 1 180 ? -10.067 -6.199 14.315 1.00 94.88 180 PHE A O 1
ATOM 1459 N N . GLU A 1 181 ? -10.469 -6.802 16.431 1.00 95.00 181 GLU A N 1
ATOM 1460 C CA . GLU A 1 181 ? -9.229 -7.565 16.605 1.00 95.00 181 GLU A CA 1
ATOM 1461 C C . GLU A 1 181 ? -9.110 -8.677 15.550 1.00 95.00 181 GLU A C 1
ATOM 1463 O O . GLU A 1 181 ? -8.077 -8.810 14.885 1.00 95.00 181 GLU A O 1
ATOM 1468 N N . GLY A 1 182 ? -10.202 -9.407 15.301 1.00 95.06 182 GLY A N 1
ATOM 1469 C CA . GLY A 1 182 ? -10.260 -10.428 14.257 1.00 95.06 182 GLY A CA 1
ATOM 1470 C C . GLY A 1 182 ? -10.031 -9.869 12.848 1.00 95.06 182 GLY A C 1
ATOM 1471 O O . GLY A 1 182 ? -9.244 -10.434 12.077 1.00 95.06 182 GLY A O 1
ATOM 1472 N N . ARG A 1 183 ? -10.684 -8.751 12.496 1.00 94.69 183 ARG A N 1
ATOM 1473 C CA . ARG A 1 183 ? -10.498 -8.090 11.190 1.00 94.69 183 ARG A CA 1
ATOM 1474 C C . ARG A 1 183 ? -9.093 -7.511 11.044 1.00 94.69 183 ARG A C 1
ATOM 1476 O O . ARG A 1 183 ? -8.459 -7.736 10.014 1.00 94.69 183 ARG A O 1
ATOM 1483 N N . ARG A 1 184 ? -8.570 -6.875 12.093 1.00 95.50 184 ARG A N 1
ATOM 1484 C CA . ARG A 1 184 ? -7.230 -6.284 12.146 1.00 95.50 184 ARG A CA 1
ATOM 1485 C C . ARG A 1 184 ? -6.146 -7.318 11.882 1.00 95.50 184 ARG A C 1
ATOM 1487 O O . ARG A 1 184 ? -5.277 -7.077 11.055 1.00 95.50 184 ARG A O 1
ATOM 1494 N N . LEU A 1 185 ? -6.181 -8.470 12.554 1.00 96.25 185 LEU A N 1
ATOM 1495 C CA . LEU A 1 185 ? -5.166 -9.515 12.367 1.00 96.25 185 LEU A CA 1
ATOM 1496 C C . LEU A 1 185 ? -5.166 -10.061 10.934 1.00 96.25 185 LEU A C 1
ATOM 1498 O O . LEU A 1 185 ? -4.111 -10.173 10.306 1.00 96.25 185 LEU A O 1
ATOM 1502 N N . LYS A 1 186 ? -6.353 -10.356 10.390 1.00 96.62 186 LYS A N 1
ATOM 1503 C CA . LYS A 1 186 ? -6.498 -10.839 9.008 1.00 96.62 186 LYS A CA 1
ATOM 1504 C C . LYS A 1 186 ? -6.046 -9.792 7.994 1.00 96.62 186 LYS A C 1
ATOM 1506 O O . LYS A 1 186 ? -5.325 -10.120 7.053 1.00 96.62 186 LYS A O 1
ATOM 1511 N N . GLY A 1 187 ? -6.452 -8.541 8.184 1.00 96.69 187 GLY A N 1
ATOM 1512 C CA . GLY A 1 187 ? -6.095 -7.463 7.277 1.00 96.69 187 GLY A CA 1
ATOM 1513 C C . GLY A 1 187 ? -4.621 -7.082 7.367 1.00 96.69 187 GLY A C 1
ATOM 1514 O O . GLY A 1 187 ? -4.017 -6.877 6.326 1.00 96.69 187 GLY A O 1
ATOM 1515 N N . LEU A 1 188 ? -4.005 -7.080 8.554 1.00 96.88 188 LEU A N 1
ATOM 1516 C CA . LEU A 1 188 ? -2.564 -6.852 8.694 1.00 96.88 188 LEU A CA 1
ATOM 1517 C C . LEU A 1 188 ? -1.765 -7.924 7.951 1.00 96.88 188 LEU A C 1
ATOM 1519 O O . LEU A 1 188 ? -0.874 -7.588 7.176 1.00 96.88 188 LEU A O 1
ATOM 1523 N N . LYS A 1 189 ? -2.122 -9.205 8.133 1.00 98.00 189 LYS A N 1
ATOM 1524 C CA . LYS A 1 189 ? -1.513 -10.303 7.372 1.00 98.00 189 LYS A CA 1
ATOM 1525 C C . LYS A 1 189 ? -1.613 -10.033 5.871 1.00 98.00 189 LYS A C 1
ATOM 1527 O O . LYS A 1 189 ? -0.602 -10.080 5.184 1.00 98.00 189 LYS A O 1
ATOM 1532 N N . ARG A 1 190 ? -2.812 -9.703 5.384 1.00 98.25 190 ARG A N 1
ATOM 1533 C CA . ARG A 1 190 ? -3.050 -9.402 3.969 1.00 98.25 190 ARG A CA 1
ATOM 1534 C C . ARG A 1 190 ? -2.213 -8.222 3.469 1.00 98.25 190 ARG A C 1
ATOM 1536 O O . ARG A 1 190 ? -1.543 -8.376 2.464 1.00 98.25 190 ARG A O 1
ATOM 1543 N N . ILE A 1 191 ? -2.217 -7.094 4.177 1.00 98.25 191 ILE A N 1
ATOM 1544 C CA . ILE A 1 191 ? -1.489 -5.869 3.807 1.00 98.25 191 ILE A CA 1
ATOM 1545 C C . ILE A 1 191 ? 0.009 -6.146 3.660 1.00 98.25 191 ILE A C 1
ATOM 1547 O O . ILE A 1 191 ? 0.620 -5.745 2.673 1.00 98.25 191 ILE A O 1
ATOM 1551 N N . ILE A 1 192 ? 0.603 -6.851 4.627 1.00 98.38 192 ILE A N 1
ATOM 1552 C CA . ILE A 1 192 ? 2.033 -7.174 4.587 1.00 98.38 192 ILE A CA 1
ATOM 1553 C C . ILE A 1 192 ? 2.336 -8.193 3.484 1.00 98.38 192 ILE A C 1
ATOM 1555 O O . ILE A 1 192 ? 3.336 -8.048 2.786 1.00 98.38 192 ILE A O 1
ATOM 1559 N N . THR A 1 193 ? 1.471 -9.191 3.279 1.00 98.62 193 THR A N 1
ATOM 1560 C CA . THR A 1 193 ? 1.602 -10.124 2.152 1.00 98.62 193 THR A CA 1
ATOM 1561 C C . THR A 1 193 ? 1.524 -9.399 0.807 1.00 98.62 193 THR A C 1
ATOM 1563 O O . THR A 1 193 ? 2.402 -9.609 -0.024 1.00 98.62 193 THR A O 1
ATOM 1566 N N . ASP A 1 194 ? 0.542 -8.514 0.615 1.00 98.62 194 ASP A N 1
ATOM 1567 C CA . ASP A 1 194 ? 0.386 -7.713 -0.602 1.00 98.62 194 ASP A CA 1
ATOM 1568 C C . ASP A 1 194 ? 1.643 -6.860 -0.852 1.00 98.62 194 ASP A C 1
ATOM 1570 O O . ASP A 1 194 ? 2.153 -6.850 -1.969 1.00 98.62 194 ASP A O 1
ATOM 1574 N N . PHE A 1 195 ? 2.195 -6.200 0.178 1.00 98.75 195 PHE A N 1
ATOM 1575 C CA . PHE A 1 195 ? 3.439 -5.429 0.053 1.00 98.75 195 PHE A CA 1
ATOM 1576 C C . PHE A 1 195 ? 4.610 -6.293 -0.439 1.00 98.75 195 PHE A C 1
ATOM 1578 O O . PHE A 1 195 ? 5.252 -5.951 -1.429 1.00 98.75 195 PHE A O 1
ATOM 1585 N N . ILE A 1 196 ? 4.850 -7.440 0.205 1.00 98.75 196 ILE A N 1
ATOM 1586 C CA . ILE A 1 196 ? 5.938 -8.357 -0.169 1.00 98.75 196 ILE A CA 1
ATOM 1587 C C . ILE A 1 196 ? 5.762 -8.852 -1.609 1.00 98.75 196 ILE A C 1
ATOM 1589 O O . ILE A 1 196 ? 6.720 -8.869 -2.376 1.00 98.75 196 ILE A O 1
ATOM 1593 N N . GLN A 1 197 ? 4.543 -9.231 -1.997 1.00 98.56 197 GLN A N 1
ATOM 1594 C CA . GLN A 1 197 ? 4.259 -9.713 -3.349 1.00 98.56 197 GLN A CA 1
ATOM 1595 C C . GLN A 1 197 ? 4.451 -8.625 -4.412 1.00 98.56 197 GLN A C 1
ATOM 1597 O O . GLN A 1 197 ? 4.945 -8.920 -5.502 1.00 98.56 197 GLN A O 1
ATOM 1602 N N . ILE A 1 198 ? 4.083 -7.376 -4.111 1.00 98.62 198 ILE A N 1
ATOM 1603 C CA . ILE A 1 198 ? 4.301 -6.241 -5.015 1.00 98.62 198 ILE A CA 1
ATOM 1604 C C . ILE A 1 198 ? 5.801 -6.021 -5.245 1.00 98.62 198 ILE A C 1
ATOM 1606 O O . ILE A 1 198 ? 6.218 -5.960 -6.400 1.00 98.62 198 ILE A O 1
ATOM 1610 N N . GLU A 1 199 ? 6.604 -5.987 -4.180 1.00 98.50 199 GLU A N 1
ATOM 1611 C CA . GLU A 1 199 ? 8.064 -5.823 -4.265 1.00 98.50 199 GLU A CA 1
ATOM 1612 C C . GLU A 1 199 ? 8.725 -6.993 -5.011 1.00 98.50 199 GLU A C 1
ATOM 1614 O O . GLU A 1 199 ? 9.560 -6.790 -5.891 1.00 98.50 199 GLU A O 1
ATOM 1619 N N . MET A 1 200 ? 8.316 -8.238 -4.730 1.00 98.62 200 MET A N 1
ATOM 1620 C CA . MET A 1 200 ? 8.813 -9.417 -5.451 1.00 98.62 200 MET A CA 1
ATOM 1621 C C . MET A 1 200 ? 8.549 -9.319 -6.955 1.00 98.62 200 MET A C 1
ATOM 1623 O O . MET A 1 200 ? 9.434 -9.603 -7.764 1.00 98.62 200 MET A O 1
ATOM 1627 N N . LEU A 1 201 ? 7.336 -8.915 -7.335 1.00 98.06 201 LEU A N 1
ATOM 1628 C CA . LEU A 1 201 ? 6.966 -8.774 -8.736 1.00 98.06 201 LEU A CA 1
ATOM 1629 C C . LEU A 1 201 ? 7.735 -7.637 -9.412 1.00 98.06 201 LEU A C 1
ATOM 1631 O O . LEU A 1 201 ? 8.196 -7.810 -10.541 1.00 98.06 201 LEU A O 1
ATOM 1635 N N . TRP A 1 202 ? 7.887 -6.499 -8.731 1.00 97.81 202 TRP A N 1
ATOM 1636 C CA . TRP A 1 202 ? 8.713 -5.404 -9.220 1.00 97.81 202 TRP A CA 1
ATOM 1637 C C . TRP A 1 202 ? 10.145 -5.876 -9.471 1.00 97.81 202 TRP A C 1
ATOM 1639 O O . TRP A 1 202 ? 10.644 -5.723 -10.581 1.00 97.81 202 TRP A O 1
ATOM 1649 N N . HIS A 1 203 ? 10.782 -6.528 -8.497 1.00 98.50 203 HIS A N 1
ATOM 1650 C CA . HIS A 1 203 ? 12.145 -7.033 -8.651 1.00 98.50 203 HIS A CA 1
ATOM 1651 C C . HIS A 1 203 ? 12.289 -8.036 -9.798 1.00 98.50 203 HIS A C 1
ATOM 1653 O O . HIS A 1 203 ? 13.267 -7.967 -10.542 1.00 98.50 203 HIS A O 1
ATOM 1659 N N . ALA A 1 204 ? 11.316 -8.932 -9.982 1.00 98.56 204 ALA A N 1
ATOM 1660 C CA . ALA A 1 204 ? 11.314 -9.862 -11.107 1.00 98.56 204 ALA A CA 1
ATOM 1661 C C . ALA A 1 204 ? 11.259 -9.121 -12.455 1.00 98.56 204 ALA A C 1
ATOM 1663 O O . ALA A 1 204 ? 12.064 -9.397 -13.345 1.00 98.56 204 ALA A O 1
ATOM 1664 N N . LYS A 1 205 ? 10.360 -8.137 -12.587 1.00 97.94 205 LYS A N 1
ATOM 1665 C CA . LYS A 1 205 ? 10.218 -7.331 -13.810 1.00 97.94 205 LYS A CA 1
ATOM 1666 C C . LYS A 1 205 ? 11.413 -6.423 -14.065 1.00 97.94 205 LYS A C 1
ATOM 1668 O O . LYS A 1 205 ? 11.832 -6.265 -15.212 1.00 97.94 205 LYS A O 1
ATOM 1673 N N . ALA A 1 206 ? 11.988 -5.869 -13.005 1.00 98.31 206 ALA A N 1
ATOM 1674 C CA . ALA A 1 206 ? 13.192 -5.065 -13.080 1.00 98.31 206 ALA A CA 1
ATOM 1675 C C . ALA A 1 206 ? 14.369 -5.895 -13.591 1.00 98.31 206 ALA A C 1
ATOM 1677 O O . ALA A 1 206 ? 15.049 -5.465 -14.516 1.00 98.31 206 ALA A O 1
ATOM 1678 N N . LEU A 1 207 ? 14.572 -7.099 -13.046 1.00 98.69 207 LEU A N 1
ATOM 1679 C CA . LEU A 1 207 ? 15.631 -7.999 -13.494 1.00 98.69 207 LEU A CA 1
ATOM 1680 C C . LEU A 1 207 ? 15.459 -8.374 -14.972 1.00 98.69 207 LEU A C 1
ATOM 1682 O O . LEU A 1 207 ? 16.391 -8.198 -15.747 1.00 98.69 207 LEU A O 1
ATOM 1686 N N . GLU A 1 208 ? 14.263 -8.812 -15.373 1.00 98.38 208 GLU A N 1
ATOM 1687 C CA . GLU A 1 208 ? 13.933 -9.152 -16.766 1.00 98.38 208 GLU A CA 1
ATOM 1688 C C . GLU A 1 208 ? 14.247 -7.994 -17.737 1.00 98.38 208 GLU A C 1
ATOM 1690 O O . GLU A 1 208 ? 14.904 -8.174 -18.770 1.00 98.38 208 GLU A O 1
ATOM 1695 N N . THR A 1 209 ? 13.823 -6.779 -17.379 1.00 98.25 209 THR A N 1
ATOM 1696 C CA . THR A 1 209 ? 13.996 -5.584 -18.219 1.00 98.25 209 THR A CA 1
ATOM 1697 C C . THR A 1 209 ? 15.455 -5.126 -18.255 1.00 98.25 209 THR A C 1
ATOM 1699 O O . THR A 1 209 ? 15.980 -4.815 -19.324 1.00 98.25 209 THR A O 1
ATOM 1702 N N . LEU A 1 210 ? 16.153 -5.143 -17.115 1.00 98.56 210 LEU A N 1
ATOM 1703 C CA . LEU A 1 210 ? 17.570 -4.783 -17.030 1.00 98.56 210 LEU A CA 1
ATOM 1704 C C . LEU A 1 210 ? 18.464 -5.780 -17.770 1.00 98.56 210 LEU A C 1
ATOM 1706 O O . LEU A 1 210 ? 19.427 -5.364 -18.405 1.00 98.56 210 LEU A O 1
ATOM 1710 N N . THR A 1 211 ? 18.142 -7.076 -17.753 1.00 98.69 211 THR A N 1
ATOM 1711 C CA . THR A 1 211 ? 18.838 -8.072 -18.581 1.00 98.69 211 THR A CA 1
ATOM 1712 C C . THR A 1 211 ? 18.661 -7.773 -20.070 1.00 98.69 211 THR A C 1
ATOM 1714 O O . THR A 1 211 ? 19.619 -7.870 -20.836 1.00 98.69 211 THR A O 1
ATOM 1717 N N . SER A 1 212 ? 17.467 -7.347 -20.489 1.00 98.31 212 SER A N 1
ATOM 1718 C CA . SER A 1 212 ? 17.219 -6.942 -21.879 1.00 98.31 212 SER A CA 1
ATOM 1719 C C . SER A 1 212 ? 18.015 -5.688 -22.260 1.00 98.31 212 SER A C 1
ATOM 1721 O O . SER A 1 212 ? 18.666 -5.669 -23.304 1.00 98.31 212 SER A O 1
ATOM 1723 N N . ALA A 1 213 ? 18.055 -4.682 -21.379 1.00 98.31 213 ALA A N 1
ATOM 1724 C CA . ALA A 1 213 ? 18.882 -3.489 -21.559 1.00 98.31 213 ALA A CA 1
ATOM 1725 C C . ALA A 1 213 ? 20.382 -3.825 -21.624 1.00 98.31 213 ALA A C 1
ATOM 1727 O O . ALA A 1 213 ? 21.101 -3.294 -22.469 1.00 98.31 213 ALA A O 1
ATOM 1728 N N . TYR A 1 214 ? 20.846 -4.746 -20.775 1.00 98.50 214 TYR A N 1
ATOM 1729 C CA . TYR A 1 214 ? 22.224 -5.230 -20.784 1.00 98.50 214 TYR A CA 1
ATOM 1730 C C . TYR A 1 214 ? 22.583 -5.875 -22.126 1.00 98.50 214 TYR A C 1
ATOM 1732 O O . TYR A 1 214 ? 23.606 -5.535 -22.711 1.00 98.50 214 TYR A O 1
ATOM 1740 N N . ASN A 1 215 ? 21.727 -6.750 -22.654 1.00 98.25 215 ASN A N 1
ATOM 1741 C CA . ASN A 1 215 ? 21.957 -7.368 -23.961 1.00 98.25 215 ASN A CA 1
ATOM 1742 C C . ASN A 1 215 ? 21.912 -6.339 -25.100 1.00 98.25 215 ASN A C 1
ATOM 1744 O O . ASN A 1 215 ? 22.665 -6.459 -26.061 1.00 98.25 215 ASN A O 1
ATOM 1748 N N . ALA A 1 216 ? 21.062 -5.314 -24.993 1.00 97.38 216 ALA A N 1
ATOM 1749 C CA . ALA A 1 216 ? 20.973 -4.257 -25.995 1.00 97.38 216 ALA A CA 1
ATOM 1750 C C . ALA A 1 216 ? 22.257 -3.430 -26.092 1.00 97.38 216 ALA A C 1
ATOM 1752 O O . ALA A 1 216 ? 22.679 -3.117 -27.204 1.00 97.38 216 ALA A O 1
ATOM 1753 N N . ILE A 1 217 ? 22.902 -3.114 -24.962 1.00 97.81 217 ILE A N 1
ATOM 1754 C CA . ILE A 1 217 ? 24.171 -2.377 -24.996 1.00 97.81 217 ILE A CA 1
ATOM 1755 C C . ILE A 1 217 ? 25.324 -3.225 -25.551 1.00 97.81 217 ILE A C 1
ATOM 1757 O O . ILE A 1 217 ? 26.223 -2.665 -26.164 1.00 97.81 217 ILE A O 1
ATOM 1761 N N . GLN A 1 218 ? 25.267 -4.562 -25.449 1.00 97.31 218 GLN A N 1
ATOM 1762 C CA . GLN A 1 218 ? 26.256 -5.447 -26.094 1.00 97.31 218 GLN A CA 1
ATOM 1763 C C . GLN A 1 218 ? 26.196 -5.420 -27.634 1.00 97.31 218 GLN A C 1
ATOM 1765 O O . GLN A 1 218 ? 27.061 -5.996 -28.284 1.00 97.31 218 GLN A O 1
ATOM 1770 N N . LEU A 1 219 ? 25.173 -4.796 -28.236 1.00 93.62 219 LEU A N 1
ATOM 1771 C CA . LEU A 1 219 ? 25.095 -4.608 -29.691 1.00 93.62 219 LEU A CA 1
ATOM 1772 C C . LEU A 1 219 ? 25.953 -3.435 -30.191 1.00 93.62 219 LEU A C 1
ATOM 1774 O O . LEU A 1 219 ? 26.099 -3.276 -31.402 1.00 93.62 219 LEU A O 1
ATOM 1778 N N . LEU A 1 220 ? 26.476 -2.606 -29.284 1.00 96.19 220 LEU A N 1
ATOM 1779 C CA . LEU A 1 220 ? 27.432 -1.557 -29.616 1.00 96.19 220 LEU A CA 1
ATOM 1780 C C . LEU A 1 220 ? 28.723 -2.213 -30.115 1.00 96.19 220 LEU A C 1
ATOM 1782 O O . LEU A 1 220 ? 29.265 -3.089 -29.448 1.00 96.19 220 LEU A O 1
ATOM 1786 N N . HIS A 1 221 ? 29.199 -1.798 -31.289 1.00 96.00 221 HIS A N 1
ATOM 1787 C CA . HIS A 1 221 ? 30.400 -2.350 -31.905 1.00 96.00 221 HIS A CA 1
ATOM 1788 C C . HIS A 1 221 ? 31.445 -1.250 -32.103 1.00 96.00 221 HIS A C 1
ATOM 1790 O O . HIS A 1 221 ? 31.476 -0.568 -33.130 1.00 96.00 221 HIS A O 1
ATOM 1796 N N . GLU A 1 222 ? 32.357 -1.119 -31.141 1.00 96.31 222 GLU A N 1
ATOM 1797 C CA . GLU A 1 222 ? 33.300 -0.001 -31.056 1.00 96.31 222 GLU A CA 1
ATOM 1798 C C . GLU A 1 222 ? 34.169 0.115 -32.310 1.00 96.31 222 GLU A C 1
ATOM 1800 O O . GLU A 1 222 ? 34.334 1.202 -32.852 1.00 96.31 222 GLU A O 1
ATOM 1805 N N . GLU A 1 223 ? 34.688 -1.008 -32.818 1.00 96.38 223 GLU A N 1
ATOM 1806 C CA . GLU A 1 223 ? 35.574 -0.993 -33.989 1.00 96.38 223 GLU A CA 1
ATOM 1807 C C . GLU A 1 223 ? 34.850 -0.533 -35.268 1.00 96.38 223 GLU A C 1
ATOM 1809 O O . GLU A 1 223 ? 35.414 0.205 -36.073 1.00 96.38 223 GLU A O 1
ATOM 1814 N N . ALA A 1 224 ? 33.583 -0.920 -35.450 1.00 95.06 224 ALA A N 1
ATOM 1815 C CA . ALA A 1 224 ? 32.793 -0.516 -36.611 1.00 95.06 224 ALA A CA 1
ATOM 1816 C C . ALA A 1 224 ? 32.496 0.989 -36.564 1.00 95.06 224 ALA A C 1
ATOM 1818 O O . ALA A 1 224 ? 32.683 1.690 -37.562 1.00 95.06 224 ALA A O 1
ATOM 1819 N N . ASP A 1 225 ? 32.120 1.490 -35.386 1.00 96.62 225 ASP A N 1
ATOM 1820 C CA . ASP A 1 225 ? 31.891 2.915 -35.152 1.00 96.62 225 ASP A CA 1
ATOM 1821 C C . ASP A 1 225 ? 33.188 3.732 -35.332 1.00 96.62 225 ASP A C 1
ATOM 1823 O O . ASP A 1 225 ? 33.180 4.779 -35.980 1.00 96.62 225 ASP A O 1
ATOM 1827 N N . LEU A 1 226 ? 34.341 3.230 -34.867 1.00 96.50 226 LEU A N 1
ATOM 1828 C CA . LEU A 1 226 ? 35.646 3.876 -35.070 1.00 96.50 226 LEU A CA 1
ATOM 1829 C C . LEU A 1 226 ? 36.047 3.949 -36.549 1.00 96.50 226 LEU A C 1
ATOM 1831 O O . LEU A 1 226 ? 36.612 4.960 -36.986 1.00 96.50 226 LEU A O 1
ATOM 1835 N N . ILE A 1 227 ? 35.750 2.912 -37.337 1.00 95.00 227 ILE A N 1
ATOM 1836 C CA . ILE A 1 227 ? 35.965 2.925 -38.790 1.00 95.00 227 ILE A CA 1
ATOM 1837 C C . ILE A 1 227 ? 35.086 4.000 -39.447 1.00 95.00 227 ILE A C 1
ATOM 1839 O O . ILE A 1 227 ? 35.585 4.776 -40.272 1.00 95.00 227 ILE A O 1
ATOM 1843 N N . GLU A 1 228 ? 33.806 4.096 -39.070 1.00 92.81 228 GLU A N 1
ATOM 1844 C CA . GLU A 1 228 ? 32.887 5.119 -39.588 1.00 92.81 228 GLU A CA 1
ATOM 1845 C C . GLU A 1 228 ? 33.337 6.538 -39.201 1.00 92.81 228 GLU A C 1
ATOM 1847 O O . GLU A 1 228 ? 33.365 7.449 -40.045 1.00 92.81 228 GLU A O 1
ATOM 1852 N N . PHE A 1 229 ? 33.800 6.710 -37.963 1.00 96.06 229 PHE A N 1
ATOM 1853 C CA . PHE A 1 229 ? 34.398 7.947 -37.480 1.00 96.06 229 PHE A CA 1
ATOM 1854 C C . PHE A 1 229 ? 35.643 8.333 -38.279 1.00 96.06 229 PHE A C 1
ATOM 1856 O O . PHE A 1 229 ? 35.723 9.457 -38.780 1.00 96.06 229 PHE A O 1
ATOM 1863 N N . ARG A 1 230 ? 36.592 7.408 -38.482 1.00 95.31 230 ARG A N 1
ATOM 1864 C CA . ARG A 1 230 ? 37.807 7.663 -39.272 1.00 95.31 230 ARG A CA 1
ATOM 1865 C C . ARG A 1 230 ? 37.468 8.050 -40.709 1.00 95.31 230 ARG A C 1
ATOM 1867 O O . ARG A 1 230 ? 38.055 8.991 -41.243 1.00 95.31 230 ARG A O 1
ATOM 1874 N N . GLY A 1 231 ? 36.511 7.362 -41.330 1.00 93.00 231 GLY A N 1
ATOM 1875 C CA . GLY A 1 231 ? 36.037 7.696 -42.673 1.00 93.00 231 GLY A CA 1
ATOM 1876 C C . GLY A 1 231 ? 35.451 9.110 -42.751 1.00 93.00 231 GLY A C 1
ATOM 1877 O O . GLY A 1 231 ? 35.743 9.860 -43.685 1.00 93.00 231 GLY A O 1
ATOM 1878 N N . THR A 1 232 ? 34.671 9.507 -41.747 1.00 93.12 232 THR A N 1
ATOM 1879 C CA . THR A 1 232 ? 34.093 10.856 -41.641 1.00 93.12 232 THR A CA 1
ATOM 1880 C C . THR A 1 232 ? 35.156 11.923 -41.372 1.00 93.12 232 THR A C 1
ATOM 1882 O O . THR A 1 232 ? 35.132 12.978 -42.009 1.00 93.12 232 THR A O 1
ATOM 1885 N N . LEU A 1 233 ? 36.139 11.637 -40.517 1.00 94.00 233 LEU A N 1
ATOM 1886 C CA . LEU A 1 233 ? 37.274 12.516 -40.233 1.00 94.00 233 LEU A CA 1
ATOM 1887 C C . LEU A 1 233 ? 38.105 12.805 -41.496 1.00 94.00 233 LEU A C 1
ATOM 1889 O O . LEU A 1 233 ? 38.383 13.964 -41.801 1.00 94.00 233 LEU A O 1
ATOM 1893 N N . LEU A 1 234 ? 38.448 11.769 -42.270 1.00 91.69 234 LEU A N 1
ATOM 1894 C CA . LEU A 1 234 ? 39.237 11.905 -43.502 1.00 91.69 234 LEU A CA 1
ATOM 1895 C C . LEU A 1 234 ? 38.494 12.695 -44.591 1.00 91.69 234 LEU A C 1
ATOM 1897 O O . LEU A 1 234 ? 39.082 13.571 -45.229 1.00 91.69 234 LEU A O 1
ATOM 1901 N N . ARG A 1 235 ? 37.190 12.447 -44.775 1.00 89.19 235 ARG A N 1
ATOM 1902 C CA . ARG A 1 235 ? 36.363 13.227 -45.716 1.00 89.19 235 ARG A CA 1
ATOM 1903 C C . ARG A 1 235 ? 36.241 14.691 -45.302 1.00 89.19 235 ARG A C 1
ATOM 1905 O O . ARG A 1 235 ? 36.266 15.564 -46.161 1.00 89.19 235 ARG A O 1
ATOM 1912 N N . SER A 1 236 ? 36.169 14.965 -44.001 1.00 83.12 236 SER A N 1
ATOM 1913 C CA . SER A 1 236 ? 36.062 16.332 -43.473 1.00 83.12 236 SER A CA 1
ATOM 1914 C C . SER A 1 236 ? 37.335 17.161 -43.700 1.00 83.12 236 SER A C 1
ATOM 1916 O O . SER A 1 236 ? 37.249 18.368 -43.908 1.00 83.12 236 SER A O 1
ATOM 1918 N N . GLY A 1 237 ? 38.510 16.520 -43.723 1.00 66.75 237 GLY A N 1
ATOM 1919 C CA . GLY A 1 237 ? 39.789 17.163 -44.056 1.00 66.75 237 GLY A CA 1
ATOM 1920 C C . GLY A 1 237 ? 40.043 17.359 -45.558 1.00 66.75 237 GLY A C 1
ATOM 1921 O O . GLY A 1 237 ? 40.920 18.131 -45.935 1.00 66.75 237 GLY A O 1
ATOM 1922 N N . SER A 1 238 ? 39.271 16.700 -46.428 1.00 61.59 238 SER A N 1
ATOM 1923 C CA . SER A 1 238 ? 39.509 16.672 -47.882 1.00 61.59 238 SER A CA 1
ATOM 1924 C C . SER A 1 238 ? 39.007 17.919 -48.636 1.00 61.59 238 SER A C 1
ATOM 1926 O O . SER A 1 238 ? 39.128 17.989 -49.855 1.00 61.59 238 SER A O 1
ATOM 1928 N N . ASN A 1 239 ? 38.498 18.937 -47.932 1.00 54.75 239 ASN A N 1
ATOM 1929 C CA . ASN A 1 239 ? 38.019 20.198 -48.518 1.00 54.75 239 ASN A CA 1
ATOM 1930 C C . ASN A 1 239 ? 39.097 21.300 -48.630 1.00 54.75 239 ASN A C 1
ATOM 1932 O O . ASN A 1 239 ? 38.738 22.467 -48.778 1.00 54.75 239 ASN A O 1
ATOM 1936 N N . LEU A 1 240 ? 40.400 20.978 -48.571 1.00 52.53 240 LEU A N 1
ATOM 1937 C CA . LEU A 1 240 ? 41.468 21.994 -48.648 1.00 52.53 240 LEU A CA 1
ATOM 1938 C C . LEU A 1 240 ? 42.530 21.818 -49.747 1.00 52.53 240 LEU A C 1
ATOM 1940 O O . LEU A 1 240 ? 43.488 22.584 -49.765 1.00 52.53 240 LEU A O 1
ATOM 1944 N N . THR A 1 241 ? 42.381 20.891 -50.696 1.00 49.56 241 THR A N 1
ATOM 1945 C CA . THR A 1 241 ? 43.327 20.786 -51.826 1.00 49.56 241 THR A CA 1
ATOM 1946 C C . THR A 1 241 ? 42.654 20.305 -53.108 1.00 49.56 241 THR A C 1
ATOM 1948 O O . THR A 1 241 ? 42.875 19.185 -53.560 1.00 49.56 241 THR A O 1
ATOM 1951 N N . VAL A 1 242 ? 41.857 21.166 -53.738 1.00 52.38 242 VAL A N 1
ATOM 1952 C CA . VAL A 1 242 ? 41.653 21.100 -55.190 1.00 52.38 242 VAL A CA 1
ATOM 1953 C C . VAL A 1 242 ? 41.906 22.498 -55.742 1.00 52.38 242 VAL A C 1
ATOM 1955 O O . VAL A 1 242 ? 41.239 23.442 -55.333 1.00 52.38 242 VAL A O 1
ATOM 1958 N N . LEU A 1 243 ? 42.873 22.568 -56.667 1.00 46.88 243 LEU A N 1
ATOM 1959 C CA . LEU A 1 243 ? 43.385 23.704 -57.455 1.00 46.88 243 LEU A CA 1
ATOM 1960 C C . LEU A 1 243 ? 44.753 24.241 -57.007 1.00 46.88 243 LEU A C 1
ATOM 1962 O O . LEU A 1 243 ? 44.845 25.259 -56.333 1.00 46.88 243 LEU A O 1
ATOM 1966 N N . ASN A 1 244 ? 45.826 23.593 -57.469 1.00 47.00 244 ASN A N 1
ATOM 1967 C CA . ASN A 1 244 ? 46.778 24.214 -58.402 1.00 47.00 244 ASN A CA 1
ATOM 1968 C C . ASN A 1 244 ? 47.942 23.250 -58.675 1.00 47.00 244 ASN A C 1
ATOM 1970 O O . ASN A 1 244 ? 48.797 23.056 -57.820 1.00 47.00 244 ASN A O 1
ATOM 1974 N N . THR A 1 245 ? 47.982 22.661 -59.868 1.00 39.41 245 THR A N 1
ATOM 1975 C CA . THR A 1 245 ? 49.236 22.315 -60.561 1.00 39.41 245 THR A CA 1
ATOM 1976 C C . THR A 1 245 ? 48.905 22.036 -62.023 1.00 39.41 245 THR A C 1
ATOM 1978 O O . THR A 1 245 ? 48.589 20.921 -62.428 1.00 39.41 245 THR A O 1
ATOM 1981 N N . ASN A 1 246 ? 48.958 23.099 -62.824 1.00 44.31 246 ASN A N 1
ATOM 1982 C CA . ASN A 1 246 ? 49.181 22.980 -64.258 1.00 44.31 246 ASN A CA 1
ATOM 1983 C C . ASN A 1 246 ? 50.581 22.398 -64.473 1.00 44.31 246 ASN A C 1
ATOM 1985 O O . ASN A 1 246 ? 51.536 22.981 -63.967 1.00 44.31 246 ASN A O 1
ATOM 1989 N N . ASN A 1 247 ? 50.699 21.304 -65.229 1.00 41.47 247 ASN A N 1
ATOM 1990 C CA . ASN A 1 247 ? 51.746 21.133 -66.239 1.00 41.47 247 ASN A CA 1
ATOM 1991 C C . ASN A 1 247 ? 51.430 19.959 -67.192 1.00 41.47 247 ASN A C 1
ATOM 1993 O O . ASN A 1 247 ? 51.220 18.822 -66.788 1.00 41.47 247 ASN A O 1
ATOM 1997 N N . ASN A 1 248 ? 51.381 20.338 -68.468 1.00 39.97 248 ASN A N 1
ATOM 1998 C CA . ASN A 1 248 ? 51.220 19.632 -69.743 1.00 39.97 248 ASN A CA 1
ATOM 1999 C C . ASN A 1 248 ? 51.669 18.151 -69.881 1.00 39.97 248 ASN A C 1
ATOM 2001 O O . ASN A 1 248 ? 52.808 17.817 -69.581 1.00 39.97 248 ASN A O 1
ATOM 2005 N N . LEU A 1 249 ? 50.740 17.350 -70.447 1.00 38.19 249 LEU A N 1
ATOM 2006 C CA . LEU A 1 249 ? 50.774 16.288 -71.500 1.00 38.19 249 LEU A CA 1
ATOM 2007 C C . LEU A 1 249 ? 52.121 15.691 -72.024 1.00 38.19 249 LEU A C 1
ATOM 2009 O O . LEU A 1 249 ? 53.116 16.407 -72.008 1.00 38.19 249 LEU A O 1
ATOM 2013 N N . PRO A 1 250 ? 52.154 14.470 -72.654 1.00 47.53 250 PRO A N 1
ATOM 2014 C CA . PRO A 1 250 ? 51.080 13.905 -73.503 1.00 47.53 250 PRO A CA 1
ATOM 2015 C C . PRO A 1 250 ? 50.779 12.379 -73.467 1.00 47.53 250 PRO A C 1
ATOM 2017 O O . PRO A 1 250 ? 51.615 11.532 -73.184 1.00 47.53 250 PRO A O 1
ATOM 2020 N N . ILE A 1 251 ? 49.527 12.084 -73.845 1.00 41.22 251 ILE A N 1
ATOM 2021 C CA . ILE A 1 251 ? 49.009 11.034 -74.754 1.00 41.22 251 ILE A CA 1
ATOM 2022 C C . ILE A 1 251 ? 49.909 9.815 -75.052 1.00 41.22 251 ILE A C 1
ATOM 2024 O O . ILE A 1 251 ? 50.934 9.930 -75.718 1.00 41.22 251 ILE A O 1
ATOM 2028 N N . SER A 1 252 ? 49.376 8.617 -74.778 1.00 37.22 252 SER A N 1
ATOM 2029 C CA . SER A 1 252 ? 49.398 7.488 -75.722 1.00 37.22 252 SER A CA 1
ATOM 2030 C C . SER A 1 252 ? 48.201 6.561 -75.506 1.00 37.22 252 SER A C 1
ATOM 2032 O O . SER A 1 252 ? 47.851 6.190 -74.390 1.00 37.22 252 SER A O 1
ATOM 2034 N N . GLN A 1 253 ? 47.550 6.270 -76.626 1.00 41.31 253 GLN A N 1
ATOM 2035 C CA . GLN A 1 253 ? 46.397 5.400 -76.806 1.00 41.31 253 GLN A CA 1
ATOM 2036 C C . GLN A 1 253 ? 46.770 3.936 -76.546 1.00 41.31 253 GLN A C 1
ATOM 2038 O O . GLN A 1 253 ? 47.867 3.530 -76.915 1.00 41.31 253 GLN A O 1
ATOM 2043 N N . GLN A 1 254 ? 45.820 3.130 -76.064 1.00 38.03 254 GLN A N 1
ATOM 2044 C CA . GLN A 1 254 ? 45.535 1.823 -76.668 1.00 38.03 254 GLN A CA 1
ATOM 2045 C C . GLN A 1 254 ? 44.186 1.272 -76.191 1.00 38.03 254 GLN A C 1
ATOM 2047 O O . GLN A 1 254 ? 43.951 1.028 -75.012 1.00 38.03 254 GLN A O 1
ATOM 2052 N N . SER A 1 255 ? 43.300 1.123 -77.172 1.00 34.69 255 SER A N 1
ATOM 2053 C CA . SER A 1 255 ? 42.053 0.370 -77.135 1.00 34.69 255 SER A CA 1
ATOM 2054 C C . SER A 1 255 ? 42.366 -1.105 -77.367 1.00 34.69 255 SER A C 1
ATOM 2056 O O . SER A 1 255 ? 43.083 -1.415 -78.317 1.00 34.69 255 SER A O 1
ATOM 2058 N N . LEU A 1 256 ? 41.787 -1.999 -76.564 1.00 36.66 256 LEU A N 1
ATOM 2059 C CA . LEU A 1 256 ? 41.552 -3.387 -76.955 1.00 36.66 256 LEU A CA 1
ATOM 2060 C C . LEU A 1 256 ? 40.167 -3.813 -76.461 1.00 36.66 256 LEU A C 1
ATOM 2062 O O . LEU A 1 256 ? 39.893 -3.870 -75.265 1.00 36.66 256 LEU A O 1
ATOM 2066 N N . THR A 1 257 ? 39.301 -4.100 -77.429 1.00 36.41 257 THR A N 1
ATOM 2067 C CA . THR A 1 257 ? 38.034 -4.816 -77.282 1.00 36.41 257 THR A CA 1
ATOM 2068 C C . THR A 1 257 ? 38.200 -6.171 -77.960 1.00 36.41 257 THR A C 1
ATOM 2070 O O . THR A 1 257 ? 38.558 -6.202 -79.131 1.00 36.41 257 THR A O 1
ATOM 2073 N N . ILE A 1 258 ? 37.951 -7.266 -77.235 1.00 36.88 258 ILE A N 1
ATOM 2074 C CA . ILE A 1 258 ? 37.605 -8.619 -77.724 1.00 36.88 258 ILE A CA 1
ATOM 2075 C C . ILE A 1 258 ? 36.778 -9.219 -76.563 1.00 36.88 258 ILE A C 1
ATOM 2077 O O . ILE A 1 258 ? 37.262 -9.211 -75.436 1.00 36.88 258 ILE A O 1
ATOM 2081 N N . GLY A 1 259 ? 35.457 -9.438 -76.681 1.00 32.09 259 GLY A N 1
ATOM 2082 C CA . GLY A 1 259 ? 34.830 -10.668 -77.205 1.00 32.09 259 GLY A CA 1
ATOM 2083 C C . GLY A 1 259 ? 35.117 -11.852 -76.259 1.00 32.09 259 GLY A C 1
ATOM 2084 O O . GLY A 1 259 ? 36.275 -12.104 -75.977 1.00 32.09 259 GLY A O 1
ATOM 2085 N N . ASP A 1 260 ? 34.200 -12.650 -75.717 1.00 30.30 260 ASP A N 1
ATOM 2086 C CA . ASP A 1 260 ? 32.884 -13.085 -76.169 1.00 30.30 260 ASP A CA 1
ATOM 2087 C C . ASP A 1 260 ? 32.319 -14.080 -75.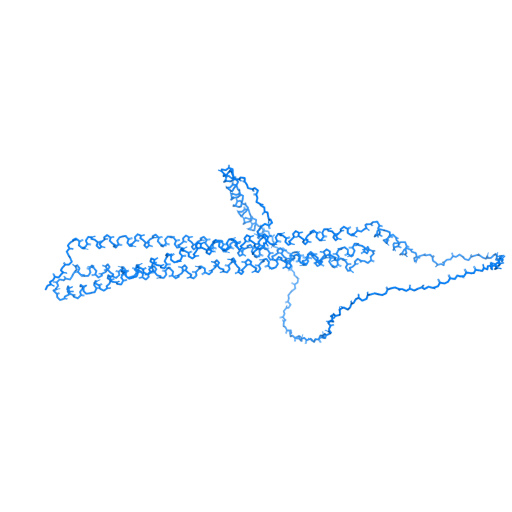102 1.00 30.30 260 ASP A C 1
ATOM 2089 O O . ASP A 1 260 ? 33.071 -14.627 -74.297 1.00 30.30 260 ASP A O 1
ATOM 2093 N N . GLN A 1 261 ? 31.011 -14.345 -75.177 1.00 34.06 261 GLN A N 1
ATOM 2094 C CA . GLN A 1 261 ? 30.260 -15.536 -74.719 1.00 34.06 261 GLN A CA 1
ATOM 2095 C C . GLN A 1 261 ? 29.672 -15.683 -73.296 1.00 34.06 261 GLN A C 1
ATOM 2097 O O . GLN A 1 261 ? 30.321 -16.019 -72.310 1.00 34.06 261 GLN A O 1
ATOM 2102 N N . SER A 1 262 ? 28.330 -15.713 -73.335 1.00 35.00 262 SER A N 1
ATOM 2103 C CA . SER A 1 262 ? 27.412 -16.706 -72.739 1.00 35.00 262 SER A CA 1
ATOM 2104 C C . SER A 1 262 ? 26.915 -16.534 -71.293 1.00 35.00 262 SER A C 1
ATOM 2106 O O . SER A 1 262 ? 27.559 -16.899 -70.318 1.00 35.00 262 SER A O 1
ATOM 2108 N N . SER A 1 263 ? 25.657 -16.082 -71.177 1.00 43.91 263 SER A N 1
ATOM 2109 C CA . SER A 1 263 ? 24.718 -16.529 -70.129 1.00 43.91 263 SER A CA 1
ATOM 2110 C C . SER A 1 263 ? 24.135 -17.897 -70.509 1.00 43.91 263 SER A C 1
ATOM 2112 O O . SER A 1 263 ? 24.102 -18.207 -71.703 1.00 43.91 263 SER A O 1
ATOM 2114 N N . PRO A 1 264 ? 23.590 -18.682 -69.556 1.00 47.84 264 PRO A N 1
ATOM 2115 C CA . PRO A 1 264 ? 22.122 -18.703 -69.469 1.00 47.84 264 PRO A CA 1
ATOM 2116 C C . PRO A 1 264 ? 21.490 -18.853 -68.060 1.00 47.84 264 PRO A C 1
ATOM 2118 O O . PRO A 1 264 ? 21.951 -19.613 -67.219 1.00 47.84 264 PRO A O 1
ATOM 2121 N N . MET A 1 265 ? 20.303 -18.240 -67.954 1.00 32.69 265 MET A N 1
ATOM 2122 C CA . MET A 1 265 ? 19.040 -18.757 -67.388 1.00 32.69 265 MET A CA 1
ATOM 2123 C C . MET A 1 265 ? 18.627 -18.520 -65.917 1.00 32.69 265 MET A C 1
ATOM 2125 O O . MET A 1 265 ? 19.186 -19.010 -64.944 1.00 32.69 265 MET A O 1
ATOM 2129 N N . ILE A 1 266 ? 17.499 -17.807 -65.870 1.00 34.16 266 ILE A N 1
ATOM 2130 C CA . ILE A 1 266 ? 16.454 -17.580 -64.865 1.00 34.16 266 ILE A CA 1
ATOM 2131 C C . ILE A 1 266 ? 15.661 -18.911 -64.726 1.00 34.16 266 ILE A C 1
ATOM 2133 O O . ILE A 1 266 ? 15.441 -19.570 -65.740 1.00 34.16 266 ILE A O 1
ATOM 2137 N N . SER A 1 267 ? 15.171 -19.418 -63.581 1.00 35.03 267 SER A N 1
ATOM 2138 C CA . SER A 1 267 ? 13.962 -19.052 -62.782 1.00 35.03 267 SER A CA 1
ATOM 2139 C C . SER A 1 267 ? 13.511 -20.317 -61.964 1.00 35.03 267 SER A C 1
ATOM 2141 O O . SER A 1 267 ? 14.052 -21.381 -62.265 1.00 35.03 267 SER A O 1
ATOM 2143 N N . PRO A 1 268 ? 12.438 -20.362 -61.119 1.00 48.88 268 PRO A N 1
ATOM 2144 C CA . PRO A 1 268 ? 11.738 -19.367 -60.281 1.00 48.88 268 PRO A CA 1
ATOM 2145 C C . PRO A 1 268 ? 11.340 -19.976 -58.870 1.00 48.88 268 PRO A C 1
ATOM 2147 O O . PRO A 1 268 ? 12.139 -20.752 -58.349 1.00 48.88 268 PRO A O 1
ATOM 2150 N N . PRO A 1 269 ? 10.210 -19.650 -58.169 1.00 50.22 269 PRO A N 1
ATOM 2151 C CA . PRO A 1 269 ? 10.219 -19.395 -56.718 1.00 50.22 269 PRO A CA 1
ATOM 2152 C C . PRO A 1 269 ? 9.310 -20.362 -55.912 1.00 50.22 269 PRO A C 1
ATOM 2154 O O . PRO A 1 269 ? 8.595 -21.185 -56.479 1.00 50.22 269 PRO A O 1
ATOM 2157 N N . VAL A 1 270 ? 9.243 -20.214 -54.582 1.00 35.59 270 VAL A N 1
ATOM 2158 C CA . VAL A 1 270 ? 8.139 -20.780 -53.778 1.00 35.59 270 VAL A CA 1
ATOM 2159 C C . VAL A 1 270 ? 7.611 -19.736 -52.789 1.00 35.59 270 VAL A C 1
ATOM 2161 O O . VAL A 1 270 ? 8.346 -19.217 -51.955 1.00 35.59 270 VAL A O 1
ATOM 2164 N N . SER A 1 271 ? 6.317 -19.429 -52.928 1.00 36.66 271 SER A N 1
ATOM 2165 C CA . SER A 1 271 ? 5.474 -18.630 -52.025 1.00 36.66 271 SER A CA 1
ATOM 2166 C C . SER A 1 271 ? 4.767 -19.516 -51.007 1.00 36.66 271 SER A C 1
ATOM 2168 O O . SER A 1 271 ? 4.212 -20.523 -51.431 1.00 36.66 271 SER A O 1
ATOM 2170 N N . ILE A 1 272 ? 4.636 -19.061 -49.752 1.00 33.91 272 ILE A N 1
ATOM 2171 C CA . ILE A 1 272 ? 3.494 -19.306 -48.837 1.00 33.91 272 ILE A CA 1
ATOM 2172 C C . ILE A 1 272 ? 3.391 -18.056 -47.924 1.00 33.91 272 ILE A C 1
ATOM 2174 O O . ILE A 1 272 ? 4.384 -17.691 -47.304 1.00 33.91 272 ILE A O 1
ATOM 2178 N N . ARG A 1 273 ? 2.347 -17.212 -48.073 1.00 32.53 273 ARG A N 1
ATOM 2179 C CA . ARG A 1 273 ? 1.185 -17.016 -47.152 1.00 32.53 273 ARG A CA 1
ATOM 2180 C C . ARG A 1 273 ? 1.582 -16.835 -45.668 1.00 32.53 273 ARG A C 1
ATOM 2182 O O . ARG A 1 273 ? 2.332 -17.636 -45.145 1.00 32.53 273 ARG A O 1
ATOM 2189 N N . ASP A 1 274 ? 1.110 -15.853 -44.898 1.00 31.30 274 ASP A N 1
ATOM 2190 C CA . ASP A 1 274 ? -0.246 -15.308 -44.831 1.00 31.30 274 ASP A CA 1
ATOM 2191 C C . ASP A 1 274 ? -0.323 -13.955 -44.087 1.00 31.30 274 ASP A C 1
ATOM 2193 O O . ASP A 1 274 ? 0.593 -13.507 -43.400 1.00 31.30 274 ASP A O 1
ATOM 2197 N N . HIS A 1 275 ? -1.494 -13.344 -44.238 1.00 33.97 275 HIS A N 1
ATOM 2198 C CA . HIS A 1 275 ? -2.001 -12.085 -43.704 1.00 33.97 275 HIS A CA 1
ATOM 2199 C C . HIS A 1 275 ? -1.963 -11.901 -42.170 1.00 33.97 275 HIS A C 1
ATOM 2201 O O . HIS A 1 275 ? -2.447 -12.752 -41.428 1.00 33.97 275 HIS A O 1
ATOM 2207 N N . ARG A 1 276 ? -1.649 -10.675 -41.712 1.00 33.34 276 ARG A N 1
ATOM 2208 C CA . ARG A 1 276 ? -2.595 -9.833 -40.937 1.00 33.34 276 ARG A CA 1
ATOM 2209 C C . ARG A 1 276 ? -2.087 -8.400 -40.765 1.00 33.34 276 ARG A C 1
ATOM 2211 O O . ARG A 1 276 ? -1.078 -8.147 -40.120 1.00 33.34 276 ARG A O 1
ATOM 2218 N N . SER A 1 277 ? -2.846 -7.461 -41.318 1.00 31.97 277 SER A N 1
ATOM 2219 C CA . SER A 1 277 ? -2.665 -6.019 -41.168 1.00 31.97 277 SER A CA 1
ATOM 2220 C C . SER A 1 277 ? -3.550 -5.503 -40.033 1.00 31.97 277 SER A C 1
ATOM 2222 O O . SER A 1 277 ? -4.746 -5.787 -40.021 1.00 31.97 277 SER A O 1
ATOM 2224 N N . TYR A 1 278 ? -2.995 -4.686 -39.138 1.00 31.91 278 TYR A N 1
ATOM 2225 C CA . TYR A 1 278 ? -3.764 -3.697 -38.384 1.00 31.91 278 TYR A CA 1
ATOM 2226 C C . TYR A 1 278 ? -3.103 -2.327 -38.546 1.00 31.91 278 TYR A C 1
ATOM 2228 O O . TYR A 1 278 ? -1.907 -2.146 -38.342 1.00 31.91 278 TYR A O 1
ATOM 2236 N N . ARG A 1 279 ? -3.931 -1.393 -39.001 1.00 38.19 279 ARG A N 1
ATOM 2237 C CA . ARG A 1 279 ? -3.676 0.015 -39.311 1.00 38.19 279 ARG A CA 1
ATOM 2238 C C . ARG A 1 279 ? -3.764 0.849 -38.025 1.00 38.19 279 ARG A C 1
ATOM 2240 O O . ARG A 1 279 ? -4.579 0.508 -37.168 1.00 38.19 279 ARG A O 1
ATOM 2247 N N . PRO A 1 280 ? -3.114 2.021 -37.971 1.00 35.59 280 PRO A N 1
ATOM 2248 C CA . PRO A 1 280 ? -3.788 3.170 -37.378 1.00 35.59 280 PRO A CA 1
ATOM 2249 C C . PRO A 1 280 ? -3.857 4.349 -38.348 1.00 35.59 280 PRO A C 1
ATOM 2251 O O . PRO A 1 280 ? -2.892 4.712 -39.018 1.00 35.59 280 PRO A O 1
ATOM 2254 N N . SER A 1 281 ? -5.054 4.924 -38.418 1.00 30.81 281 SER A N 1
ATOM 2255 C CA . SER A 1 281 ? -5.337 6.184 -39.091 1.00 30.81 281 SER A CA 1
ATOM 2256 C C . SER A 1 281 ? -4.949 7.373 -38.211 1.00 30.81 281 SER A C 1
ATOM 2258 O O . SER A 1 281 ? -5.124 7.363 -36.997 1.00 30.81 281 SER A O 1
ATOM 2260 N N . SER A 1 282 ? -4.485 8.403 -38.906 1.00 33.31 282 SER A N 1
ATOM 2261 C CA . SER A 1 282 ? -4.379 9.822 -38.569 1.00 33.31 282 SER A CA 1
ATOM 2262 C C . SER A 1 282 ? -5.421 10.406 -37.602 1.00 33.31 282 SER A C 1
ATOM 2264 O O . SER A 1 282 ? -6.620 10.223 -37.812 1.00 33.31 282 SER A O 1
ATOM 2266 N N . SER A 1 283 ? -4.980 11.318 -36.730 1.00 32.03 283 SER A N 1
ATOM 2267 C CA . SER A 1 283 ? -5.737 12.546 -36.452 1.00 32.03 283 SER A CA 1
ATOM 2268 C C . SER A 1 283 ? -4.830 13.703 -36.037 1.00 32.03 283 SER A C 1
ATOM 2270 O O . SER A 1 283 ? -3.858 13.540 -35.306 1.00 32.03 283 SER A O 1
ATOM 2272 N N . VAL A 1 284 ? -5.196 14.861 -36.564 1.00 33.91 284 VAL A N 1
ATOM 2273 C CA . VAL A 1 284 ? -4.483 16.129 -36.661 1.00 33.91 284 VAL A CA 1
ATOM 2274 C C . VAL A 1 284 ? -4.640 16.971 -35.390 1.00 33.91 284 VAL A C 1
ATOM 2276 O O . VAL A 1 284 ? -5.654 16.906 -34.700 1.00 33.91 284 VAL A O 1
ATOM 2279 N N . HIS A 1 285 ? -3.618 17.786 -35.130 1.00 30.45 285 HIS A N 1
ATOM 2280 C CA . HIS A 1 285 ? -3.574 18.898 -34.182 1.00 30.45 285 HIS A CA 1
ATOM 2281 C C . HIS A 1 285 ? -4.819 19.802 -34.206 1.00 30.45 285 HIS A C 1
ATOM 2283 O O . HIS A 1 285 ? -5.309 20.178 -35.269 1.00 30.45 285 HIS A O 1
ATOM 2289 N N . SER A 1 286 ? -5.216 20.313 -33.038 1.00 31.70 286 SER A N 1
ATOM 2290 C CA . SER A 1 286 ? -5.803 21.654 -32.927 1.00 31.70 286 SER A CA 1
ATOM 2291 C C . SER A 1 286 ? -5.475 22.298 -31.580 1.00 31.70 286 SER A C 1
ATOM 2293 O O . SER A 1 286 ? -5.603 21.693 -30.519 1.00 31.70 286 SER A O 1
ATOM 2295 N N . SER A 1 287 ? -4.993 23.531 -31.695 1.00 30.28 287 SER A N 1
ATOM 2296 C CA . SER A 1 287 ? -4.473 24.441 -30.679 1.00 30.28 287 SER A CA 1
ATOM 2297 C C . SER A 1 287 ? -5.499 24.877 -29.632 1.00 30.28 287 SER A C 1
ATOM 2299 O O . SER A 1 287 ? -6.668 25.081 -29.949 1.00 30.28 287 SER A O 1
ATOM 2301 N N . MET A 1 288 ? -5.023 25.191 -28.423 1.00 32.22 288 MET A N 1
ATOM 2302 C CA . MET A 1 288 ? -5.702 26.134 -27.532 1.00 32.22 288 MET A CA 1
ATOM 2303 C C . MET A 1 288 ? -4.808 27.332 -27.214 1.00 32.22 288 MET A C 1
ATOM 2305 O O . MET A 1 288 ? -3.613 27.213 -26.950 1.00 32.22 288 MET A O 1
ATOM 2309 N N . ASN A 1 289 ? -5.446 28.495 -27.305 1.00 33.00 289 ASN A N 1
ATOM 2310 C CA . ASN A 1 289 ? -4.888 29.831 -27.222 1.00 33.00 289 ASN A CA 1
ATOM 2311 C C . ASN A 1 289 ? -4.510 30.252 -25.795 1.00 33.00 289 ASN A C 1
ATOM 2313 O O . ASN A 1 289 ? -5.252 30.044 -24.842 1.00 33.00 289 ASN A O 1
ATOM 2317 N N . SER A 1 290 ? -3.375 30.950 -25.731 1.00 31.64 290 SER A N 1
ATOM 2318 C CA . SER A 1 290 ? -3.051 32.129 -24.916 1.00 31.64 290 SER A CA 1
ATOM 2319 C C . SER A 1 290 ? -4.145 32.696 -23.994 1.00 31.64 290 SER A C 1
ATOM 2321 O O . SER A 1 290 ? -5.123 33.254 -24.488 1.00 31.64 290 SER A O 1
ATOM 2323 N N . MET A 1 291 ? -3.820 32.837 -22.702 1.00 32.41 291 MET A N 1
ATOM 2324 C CA . MET A 1 291 ? -3.980 34.121 -22.005 1.00 32.41 291 MET A CA 1
ATOM 2325 C C . MET A 1 291 ? -2.814 34.402 -21.045 1.00 32.41 291 MET A C 1
ATOM 2327 O O . MET A 1 291 ? -2.413 33.575 -20.232 1.00 32.41 291 MET A O 1
ATOM 2331 N N . LYS A 1 292 ? -2.265 35.610 -21.208 1.00 33.91 292 LYS A N 1
ATOM 2332 C CA . LYS A 1 292 ? -1.209 36.258 -20.425 1.00 33.91 292 LYS A CA 1
ATOM 2333 C C . LYS A 1 292 ? -1.760 36.810 -19.108 1.00 33.91 292 LYS A C 1
ATOM 2335 O O . LYS A 1 292 ? -2.717 37.566 -19.159 1.00 33.91 292 LYS A O 1
ATOM 2340 N N . THR A 1 293 ? -1.012 36.621 -18.023 1.00 32.44 293 THR A N 1
ATOM 2341 C CA . THR A 1 293 ? -0.652 37.629 -16.997 1.00 32.44 293 THR A CA 1
ATOM 2342 C C . THR A 1 293 ? 0.621 37.076 -16.333 1.00 32.44 293 THR A C 1
ATOM 2344 O O . THR A 1 293 ? 0.609 35.946 -15.873 1.00 32.44 293 THR A O 1
ATOM 2347 N N . GLY A 1 294 ? 1.806 37.682 -16.353 1.00 27.92 294 GLY A N 1
ATOM 2348 C CA . GLY A 1 294 ? 2.108 39.062 -16.009 1.00 27.92 294 GLY A CA 1
ATOM 2349 C C . GLY A 1 294 ? 2.798 39.104 -14.640 1.00 27.92 294 GLY A C 1
ATOM 2350 O O . GLY A 1 294 ? 2.152 39.439 -13.659 1.00 27.92 294 GLY A O 1
ATOM 2351 N N . SER A 1 295 ? 4.092 38.765 -14.563 1.00 29.28 295 SER A N 1
ATOM 2352 C CA . SER A 1 295 ? 5.025 39.384 -13.603 1.00 29.28 295 SER A CA 1
ATOM 2353 C C . SER A 1 295 ? 6.475 38.999 -13.893 1.00 29.28 295 SER A C 1
ATOM 2355 O O . SER A 1 295 ? 6.881 37.846 -13.782 1.00 29.28 295 SER A O 1
ATOM 2357 N N . ARG A 1 296 ? 7.245 40.015 -14.290 1.00 34.06 296 ARG A N 1
ATOM 2358 C CA . ARG A 1 296 ? 8.709 40.027 -14.314 1.00 34.06 296 ARG A CA 1
ATOM 2359 C C . ARG A 1 296 ? 9.221 39.938 -12.877 1.00 34.06 296 ARG A C 1
ATOM 2361 O O . ARG A 1 296 ? 8.674 40.629 -12.028 1.00 34.06 296 ARG A O 1
ATOM 2368 N N . CYS A 1 297 ? 10.322 39.226 -12.651 1.00 29.80 297 CYS A N 1
ATOM 2369 C CA . CYS A 1 297 ? 11.368 39.716 -11.756 1.00 29.80 297 CYS A CA 1
ATOM 2370 C C . CYS A 1 297 ? 12.715 39.060 -12.060 1.00 29.80 297 CYS A C 1
ATOM 2372 O O . CYS A 1 297 ? 12.815 37.888 -12.411 1.00 29.80 297 CYS A O 1
ATOM 2374 N N . SER A 1 298 ? 13.724 39.912 -11.978 1.00 29.95 298 SER A N 1
ATOM 2375 C CA . SER A 1 298 ? 15.048 39.799 -12.559 1.00 29.95 298 SER A CA 1
ATOM 2376 C C . SER A 1 298 ? 16.022 38.982 -11.713 1.00 29.95 298 SER A C 1
ATOM 2378 O O . SER A 1 298 ? 15.928 38.915 -10.489 1.00 29.95 298 SER A O 1
ATOM 2380 N N . LEU A 1 299 ? 17.027 38.444 -12.403 1.00 33.97 299 LEU A N 1
ATOM 2381 C CA . LEU A 1 299 ? 18.317 38.033 -11.859 1.00 33.97 299 LEU A CA 1
ATOM 2382 C C . LEU A 1 299 ? 18.938 39.162 -11.028 1.00 33.97 299 LEU A C 1
ATOM 2384 O O . LEU A 1 299 ? 19.279 40.189 -11.599 1.00 33.97 299 LEU A O 1
ATOM 2388 N N . THR A 1 300 ? 19.145 38.945 -9.725 1.00 30.17 300 THR A N 1
ATOM 2389 C CA . THR A 1 300 ? 20.302 39.467 -8.970 1.00 30.17 300 THR A CA 1
ATOM 2390 C C . THR A 1 300 ? 20.458 38.749 -7.622 1.00 30.17 300 THR A C 1
ATOM 2392 O O . THR A 1 300 ? 19.481 38.388 -6.971 1.00 30.17 300 THR A O 1
ATOM 2395 N N . SER A 1 301 ? 21.717 38.655 -7.188 1.00 30.08 301 SER A N 1
ATOM 2396 C CA . SER A 1 301 ? 22.235 38.272 -5.864 1.00 30.08 301 SER A CA 1
ATOM 2397 C C . SER A 1 301 ? 22.538 36.786 -5.613 1.00 30.08 301 SER A C 1
ATOM 2399 O O . SER A 1 301 ? 21.801 36.029 -4.984 1.00 30.08 301 SER A O 1
ATOM 2401 N N . LEU A 1 302 ? 23.754 36.410 -6.030 1.00 40.31 302 LEU A N 1
ATOM 2402 C CA . LEU A 1 302 ? 24.603 35.530 -5.233 1.00 40.31 302 LEU A CA 1
ATOM 2403 C C . LEU A 1 302 ? 24.702 36.070 -3.796 1.00 40.31 302 LEU A C 1
ATOM 2405 O O . LEU A 1 302 ? 24.929 37.260 -3.590 1.00 40.31 302 LEU A O 1
ATOM 2409 N N . GLY A 1 303 ? 24.632 35.164 -2.821 1.00 42.09 303 GLY A N 1
ATOM 2410 C CA . GLY A 1 303 ? 25.104 35.415 -1.460 1.00 42.09 303 GLY A CA 1
ATOM 2411 C C . GLY A 1 303 ? 24.028 35.318 -0.386 1.00 42.09 303 GLY A C 1
ATOM 2412 O O . GLY A 1 303 ? 23.535 36.337 0.078 1.00 42.09 303 GLY A O 1
ATOM 2413 N N . ARG A 1 304 ? 23.723 34.085 0.051 1.00 42.00 304 ARG A N 1
ATOM 2414 C CA . ARG A 1 304 ? 23.326 33.707 1.432 1.00 42.00 304 ARG A CA 1
ATOM 2415 C C . ARG A 1 304 ? 22.916 32.231 1.473 1.00 42.00 304 ARG A C 1
ATOM 2417 O O . ARG A 1 304 ? 21.739 31.906 1.467 1.00 42.00 304 ARG A O 1
ATOM 2424 N N . ASN A 1 305 ? 23.883 31.316 1.547 1.00 40.38 305 ASN A N 1
ATOM 2425 C CA . ASN A 1 305 ? 23.597 29.906 1.849 1.00 40.38 305 ASN A CA 1
ATOM 2426 C C . ASN A 1 305 ? 24.738 29.252 2.640 1.00 40.38 305 ASN A C 1
ATOM 2428 O O . ASN A 1 305 ? 25.471 28.412 2.135 1.00 40.38 305 ASN A O 1
ATOM 2432 N N . LYS A 1 306 ? 24.874 29.632 3.917 1.00 43.72 306 LYS A N 1
ATOM 2433 C CA . LYS A 1 306 ? 25.701 28.885 4.887 1.00 43.72 306 LYS A CA 1
ATOM 2434 C C . LYS A 1 306 ? 24.943 28.385 6.125 1.00 43.72 306 LYS A C 1
ATOM 2436 O O . LYS A 1 306 ? 25.464 27.531 6.825 1.00 43.72 306 LYS A O 1
ATOM 2441 N N . LYS A 1 307 ? 23.698 28.828 6.369 1.00 41.41 307 LYS A N 1
ATOM 2442 C CA . LYS A 1 307 ? 22.906 28.408 7.550 1.00 41.41 307 LYS A CA 1
ATOM 2443 C C . LYS A 1 307 ? 21.814 27.358 7.288 1.00 41.41 307 LYS A C 1
ATOM 2445 O O . LYS A 1 307 ? 21.411 26.692 8.229 1.00 41.41 307 LYS A O 1
ATOM 2450 N N . LYS A 1 308 ? 21.384 27.130 6.037 1.00 36.56 308 LYS A N 1
ATOM 2451 C CA . LYS A 1 308 ? 20.420 26.052 5.710 1.00 36.56 308 LYS A CA 1
ATOM 2452 C C . LYS A 1 308 ? 21.057 24.661 5.554 1.00 36.56 308 LYS A C 1
ATOM 2454 O O . LYS A 1 308 ? 20.369 23.670 5.750 1.00 36.56 308 LYS A O 1
ATOM 2459 N N . ASN A 1 309 ? 22.364 24.571 5.291 1.00 37.25 309 ASN A N 1
ATOM 2460 C CA . ASN A 1 309 ? 23.048 23.280 5.112 1.00 37.25 309 ASN A CA 1
ATOM 2461 C C . ASN A 1 309 ? 23.363 22.545 6.432 1.00 37.25 309 ASN A C 1
ATOM 2463 O O . ASN A 1 309 ? 23.407 21.321 6.441 1.00 37.25 309 ASN A O 1
ATOM 2467 N N . GLN A 1 310 ? 23.505 23.254 7.561 1.00 45.50 310 GLN A N 1
ATOM 2468 C CA . GLN A 1 310 ? 23.766 22.610 8.861 1.00 45.50 310 GLN A CA 1
ATOM 2469 C C . GLN A 1 310 ? 22.514 21.958 9.477 1.00 45.50 310 GLN A C 1
ATOM 2471 O O . GLN A 1 310 ? 22.626 20.915 10.113 1.00 45.50 310 GLN A O 1
ATOM 2476 N N . GLN A 1 311 ? 21.310 22.496 9.236 1.00 47.06 311 GLN A N 1
ATOM 2477 C CA . GLN A 1 311 ? 20.064 21.875 9.721 1.00 47.06 311 GLN A CA 1
ATOM 2478 C C . GLN A 1 311 ? 19.650 20.634 8.911 1.00 47.06 311 GLN A C 1
ATOM 2480 O O . GLN A 1 311 ? 19.113 19.687 9.481 1.00 47.06 311 GLN A O 1
ATOM 2485 N N . LEU A 1 312 ? 19.956 20.592 7.608 1.00 40.03 312 LEU A N 1
ATOM 2486 C CA . LEU A 1 312 ? 19.736 19.409 6.763 1.00 40.03 312 LEU A CA 1
ATOM 2487 C C . LEU A 1 312 ? 20.736 18.276 7.068 1.00 40.03 312 LEU A C 1
ATOM 2489 O O . LEU A 1 312 ? 20.360 17.104 7.031 1.00 40.03 312 LEU A O 1
ATOM 2493 N N . GLN A 1 313 ? 21.979 18.596 7.450 1.00 43.50 313 GLN A N 1
ATOM 2494 C CA . GLN A 1 313 ? 22.951 17.588 7.897 1.00 43.50 313 GLN A CA 1
ATOM 2495 C C . GLN A 1 313 ? 22.563 16.933 9.232 1.00 43.50 313 GLN A C 1
ATOM 2497 O O . GLN A 1 313 ? 22.682 15.714 9.349 1.00 43.50 313 GLN A O 1
ATOM 2502 N N . GLY A 1 314 ? 22.022 17.695 10.190 1.00 42.31 314 GLY A N 1
ATOM 2503 C CA . GLY A 1 314 ? 21.582 17.154 11.484 1.00 42.31 314 GLY A CA 1
ATOM 2504 C C . GLY A 1 314 ? 20.444 16.130 11.370 1.00 42.31 314 GLY A C 1
ATOM 2505 O O . GLY A 1 314 ? 20.510 15.064 11.975 1.00 42.31 314 GLY A O 1
ATOM 2506 N N . GLN A 1 315 ? 19.440 16.389 10.522 1.00 44.34 315 GLN A N 1
ATOM 2507 C CA . GLN A 1 315 ? 18.336 15.439 10.302 1.00 44.34 315 GLN A CA 1
ATOM 2508 C C . GLN A 1 315 ? 18.769 14.174 9.543 1.00 44.34 315 GLN A C 1
ATOM 2510 O O . GLN A 1 315 ? 18.218 13.096 9.773 1.00 44.34 315 GLN A O 1
ATOM 2515 N N . THR A 1 316 ? 19.774 14.282 8.668 1.00 45.34 316 THR A N 1
ATOM 2516 C CA . THR A 1 316 ? 20.285 13.137 7.898 1.00 45.34 316 THR A CA 1
ATOM 2517 C C . THR A 1 316 ? 21.159 12.222 8.762 1.00 45.34 316 THR A C 1
ATOM 2519 O O . THR A 1 316 ? 21.071 11.003 8.632 1.00 45.34 316 THR A O 1
ATOM 2522 N N . GLN A 1 317 ? 21.944 12.785 9.690 1.00 46.75 317 GLN A N 1
ATOM 2523 C CA . GLN A 1 317 ? 22.763 12.010 10.631 1.00 46.75 317 GLN A CA 1
ATOM 2524 C C . GLN A 1 317 ? 21.914 11.283 11.679 1.00 46.75 317 GLN A C 1
ATOM 2526 O O . GLN A 1 317 ? 22.173 10.114 11.946 1.00 46.75 317 GLN A O 1
ATOM 2531 N N . GLN A 1 318 ? 20.856 11.914 12.205 1.00 48.44 318 GLN A N 1
ATOM 2532 C CA . GLN A 1 318 ? 19.948 11.264 13.160 1.00 48.44 318 GLN A CA 1
ATOM 2533 C C . GLN A 1 318 ? 19.210 10.074 12.514 1.00 48.44 318 GLN A C 1
ATOM 2535 O O . GLN A 1 318 ? 19.229 8.972 13.053 1.00 48.44 318 GLN A O 1
ATOM 2540 N N . GLN A 1 319 ? 18.681 10.242 11.290 1.00 46.84 319 GLN A N 1
ATOM 2541 C CA . GLN A 1 319 ? 18.059 9.142 10.532 1.00 46.84 319 GLN A CA 1
ATOM 2542 C C . GLN A 1 319 ? 19.043 8.035 10.126 1.00 46.84 319 GLN A C 1
ATOM 2544 O O . GLN A 1 319 ? 18.630 6.888 9.947 1.00 46.84 319 GLN A O 1
ATOM 2549 N N . GLN A 1 320 ? 20.326 8.355 9.929 1.00 45.72 320 GLN A N 1
ATOM 2550 C CA . GLN A 1 320 ? 21.362 7.348 9.682 1.00 45.72 320 GLN A CA 1
ATOM 2551 C C . GLN A 1 320 ? 21.706 6.574 10.957 1.00 45.72 320 GLN A C 1
ATOM 2553 O O . GLN A 1 320 ? 21.815 5.352 10.895 1.00 45.72 320 GLN A O 1
ATOM 2558 N N . HIS A 1 321 ? 21.814 7.252 12.102 1.00 48.09 321 HIS A N 1
ATOM 2559 C CA . HIS A 1 321 ? 22.112 6.625 13.390 1.00 48.09 321 HIS A CA 1
ATOM 2560 C C . HIS A 1 321 ? 20.976 5.694 13.850 1.00 48.09 321 HIS A C 1
ATOM 2562 O O . HIS A 1 321 ? 21.236 4.570 14.281 1.00 48.09 321 HIS A O 1
ATOM 2568 N N . ASP A 1 322 ? 19.718 6.101 13.653 1.00 56.19 322 ASP A N 1
ATOM 2569 C CA . ASP A 1 322 ? 18.546 5.272 13.968 1.00 56.19 322 ASP A CA 1
ATOM 2570 C C . ASP A 1 322 ? 18.435 4.051 13.036 1.00 56.19 322 ASP A C 1
ATOM 2572 O O . ASP A 1 322 ? 18.121 2.946 13.484 1.00 56.19 322 ASP A O 1
ATOM 2576 N N . ARG A 1 323 ? 18.783 4.200 11.745 1.00 52.00 323 ARG A N 1
ATOM 2577 C CA . ARG A 1 323 ? 18.867 3.063 10.808 1.00 52.00 323 ARG A CA 1
ATOM 2578 C C . ARG A 1 323 ? 19.993 2.091 11.149 1.00 52.00 323 ARG A C 1
ATOM 2580 O O . ARG A 1 323 ? 19.793 0.881 11.039 1.00 52.00 323 ARG A O 1
ATOM 2587 N N . LEU A 1 324 ? 21.154 2.602 11.557 1.00 49.25 324 LEU A N 1
ATOM 2588 C CA . LEU A 1 324 ? 22.288 1.786 11.994 1.00 49.25 324 LEU A CA 1
ATOM 2589 C C . LEU A 1 324 ? 21.919 0.983 13.249 1.00 49.25 324 LEU A C 1
ATOM 2591 O O . LEU A 1 324 ? 22.113 -0.232 13.254 1.00 49.25 324 LEU A O 1
ATOM 2595 N N . SER A 1 325 ? 21.282 1.619 14.236 1.00 65.94 325 SER A N 1
ATOM 2596 C CA . SER A 1 325 ? 20.788 0.969 15.460 1.00 65.94 325 SER A CA 1
ATOM 2597 C C . SER A 1 325 ? 19.786 -0.159 15.165 1.00 65.94 325 SER A C 1
ATOM 2599 O O . SER A 1 325 ? 19.950 -1.291 15.625 1.00 65.94 325 SER A O 1
ATOM 2601 N N . TYR A 1 326 ? 18.803 0.093 14.292 1.00 58.00 326 TYR A N 1
ATOM 2602 C CA . TYR A 1 326 ? 17.807 -0.914 13.913 1.00 58.00 326 TYR A CA 1
ATOM 2603 C C . TYR A 1 326 ? 18.409 -2.087 13.116 1.00 58.00 326 TYR A C 1
ATOM 2605 O O . TYR A 1 326 ? 18.074 -3.253 13.339 1.00 58.00 326 TYR A O 1
ATOM 2613 N N . SER A 1 327 ? 19.355 -1.803 12.212 1.00 50.31 327 SER A N 1
ATOM 2614 C CA . SER A 1 327 ? 20.056 -2.841 11.444 1.00 50.31 327 SER A CA 1
ATOM 2615 C C . SER A 1 327 ? 20.922 -3.753 12.327 1.00 50.31 327 SER A C 1
ATOM 2617 O O . SER A 1 327 ? 20.979 -4.961 12.082 1.00 50.31 327 SER A O 1
ATOM 2619 N N . GLN A 1 328 ? 21.532 -3.206 13.387 1.00 64.56 328 GLN A N 1
ATOM 2620 C CA . GLN A 1 328 ? 22.301 -3.965 14.378 1.00 64.56 328 GLN A CA 1
ATOM 2621 C C . GLN A 1 328 ? 21.392 -4.875 15.216 1.00 64.56 328 GLN A C 1
ATOM 2623 O O . GLN A 1 328 ? 21.715 -6.049 15.398 1.00 64.56 328 GLN A O 1
ATOM 2628 N N . GLN A 1 329 ? 20.211 -4.395 15.623 1.00 61.12 329 GLN A N 1
ATOM 2629 C CA . GLN A 1 329 ? 19.203 -5.213 16.312 1.00 61.12 329 GLN A CA 1
ATOM 2630 C C . GLN A 1 329 ? 18.717 -6.404 15.469 1.00 61.12 329 GLN A C 1
ATOM 2632 O O . GLN A 1 329 ? 18.621 -7.523 15.978 1.00 61.12 329 GLN A O 1
ATOM 2637 N N . LEU A 1 330 ? 18.473 -6.204 14.169 1.00 54.16 330 LEU A N 1
ATOM 2638 C CA . LEU A 1 330 ? 18.094 -7.287 13.250 1.00 54.16 330 LEU A CA 1
ATOM 2639 C C . LEU A 1 330 ? 19.223 -8.301 13.025 1.00 54.16 330 LEU A C 1
ATOM 2641 O O . LEU A 1 330 ? 18.967 -9.491 12.830 1.00 54.16 330 LEU A O 1
ATOM 2645 N N . HIS A 1 331 ? 20.479 -7.851 13.027 1.00 53.66 331 HIS A N 1
ATOM 2646 C CA . HIS A 1 331 ? 21.629 -8.747 12.914 1.00 53.66 331 HIS A CA 1
ATOM 2647 C C . HIS A 1 331 ? 21.780 -9.618 14.173 1.00 53.66 331 HIS A C 1
ATOM 2649 O O . HIS A 1 331 ? 22.019 -10.819 14.063 1.00 53.66 331 HIS A O 1
ATOM 2655 N N . GLN A 1 332 ? 21.524 -9.045 15.352 1.00 57.22 332 GLN A N 1
ATOM 2656 C CA . GLN A 1 332 ? 21.578 -9.748 16.635 1.00 57.22 332 GLN A CA 1
ATOM 2657 C C . GLN A 1 332 ? 20.410 -10.735 16.819 1.00 57.22 332 GLN A C 1
ATOM 2659 O O . GLN A 1 332 ? 20.605 -11.837 17.326 1.00 57.22 332 GLN A O 1
ATOM 2664 N N . GLN A 1 333 ? 19.214 -10.412 16.309 1.00 50.69 333 GLN A N 1
ATOM 2665 C CA . GLN A 1 333 ? 18.092 -11.361 16.263 1.00 50.69 333 GLN A CA 1
ATOM 2666 C C . GLN A 1 333 ? 18.326 -12.523 15.289 1.00 50.69 333 GLN A C 1
ATOM 2668 O O . GLN A 1 333 ? 17.944 -13.652 15.599 1.00 50.69 333 GLN A O 1
ATOM 2673 N N . ARG A 1 334 ? 18.979 -12.288 14.140 1.00 47.84 334 ARG A N 1
ATOM 2674 C CA . ARG A 1 334 ? 19.306 -13.355 13.172 1.00 47.84 334 ARG A CA 1
ATOM 2675 C C . ARG A 1 334 ? 20.323 -14.361 13.700 1.00 47.84 334 ARG A C 1
ATOM 2677 O O . ARG A 1 334 ? 20.190 -15.544 13.411 1.00 47.84 334 ARG A O 1
ATOM 2684 N N . GLN A 1 335 ? 21.299 -13.916 14.490 1.00 50.41 335 GLN A N 1
ATOM 2685 C CA . GLN A 1 335 ? 22.267 -14.826 15.113 1.00 50.41 335 GLN A CA 1
ATOM 2686 C C . GLN A 1 335 ? 21.620 -15.731 16.175 1.00 50.41 335 GLN A C 1
ATOM 2688 O O . GLN A 1 335 ? 22.049 -16.867 16.345 1.00 50.41 335 GLN A O 1
ATOM 2693 N N . ASN A 1 336 ? 20.530 -15.283 16.810 1.00 48.53 336 ASN A N 1
ATOM 2694 C CA . ASN A 1 336 ? 19.808 -16.064 17.820 1.00 48.53 336 ASN A CA 1
ATOM 2695 C C . ASN A 1 336 ? 18.751 -17.027 17.255 1.00 48.53 336 ASN A C 1
ATOM 2697 O O . ASN A 1 336 ? 18.223 -17.837 18.011 1.00 48.53 336 ASN A O 1
ATOM 2701 N N . SER A 1 337 ? 18.400 -16.940 15.967 1.00 47.72 337 SER A N 1
ATOM 2702 C CA . SER A 1 337 ? 17.222 -17.635 15.427 1.00 47.72 337 SER A CA 1
ATOM 2703 C C . SER A 1 337 ? 17.502 -18.761 14.435 1.00 47.72 337 SER A C 1
ATOM 2705 O O . SER A 1 337 ? 16.536 -19.333 13.964 1.00 47.72 337 SER A O 1
ATOM 2707 N N . GLY A 1 338 ? 18.757 -19.145 14.164 1.00 48.28 338 GLY A N 1
ATOM 2708 C CA . GLY A 1 338 ? 19.120 -20.471 13.623 1.00 48.28 338 GLY A CA 1
ATOM 2709 C C . GLY A 1 338 ? 18.237 -21.071 12.510 1.00 48.28 338 GLY A C 1
ATOM 2710 O O . GLY A 1 338 ? 18.044 -22.283 12.492 1.00 48.28 338 GLY A O 1
ATOM 2711 N N . ILE A 1 339 ? 17.674 -20.268 11.601 1.00 43.59 339 ILE A N 1
ATOM 2712 C CA . ILE A 1 339 ? 16.756 -20.747 10.556 1.00 43.59 339 ILE A CA 1
ATOM 2713 C C . ILE A 1 339 ? 17.482 -20.738 9.211 1.00 43.59 339 ILE A C 1
ATOM 2715 O O . ILE A 1 339 ? 17.726 -19.693 8.609 1.00 43.59 339 ILE A O 1
ATOM 2719 N N . SER A 1 340 ? 17.819 -21.941 8.747 1.00 45.94 340 SER A N 1
ATOM 2720 C CA . SER A 1 340 ? 18.210 -22.226 7.369 1.00 45.94 340 SER A CA 1
ATOM 2721 C C . SER A 1 340 ? 16.952 -22.499 6.554 1.00 45.94 340 SER A C 1
ATOM 2723 O O . SER A 1 340 ? 16.268 -23.485 6.823 1.00 45.94 340 SER A O 1
ATOM 2725 N N . HIS A 1 341 ? 16.652 -21.672 5.552 1.00 50.62 341 HIS A N 1
ATOM 2726 C CA . HIS A 1 341 ? 15.644 -22.006 4.547 1.00 50.62 341 HIS A CA 1
ATOM 2727 C C . HIS A 1 341 ? 16.129 -21.661 3.136 1.00 50.62 341 HIS A C 1
ATOM 2729 O O . HIS A 1 341 ? 16.164 -20.503 2.727 1.00 50.62 341 HIS A O 1
ATOM 2735 N N . GLN A 1 342 ? 16.442 -22.712 2.372 1.00 45.59 342 GLN A N 1
ATOM 2736 C CA . GLN A 1 342 ? 16.201 -22.735 0.932 1.00 45.59 342 GLN A CA 1
ATOM 2737 C C . GLN A 1 342 ? 14.687 -22.631 0.715 1.00 45.59 342 GLN A C 1
ATOM 2739 O O . GLN A 1 342 ? 13.941 -23.498 1.166 1.00 45.59 342 GLN A O 1
ATOM 2744 N N . VAL A 1 343 ? 14.227 -21.586 0.026 1.00 45.78 343 VAL A N 1
ATOM 2745 C CA . VAL A 1 343 ? 12.835 -21.478 -0.428 1.00 45.78 343 VAL A CA 1
ATOM 2746 C C . VAL A 1 343 ? 12.832 -21.378 -1.945 1.00 45.78 343 VAL A C 1
ATOM 2748 O O . VAL A 1 343 ? 13.508 -20.539 -2.536 1.00 45.78 343 VAL A O 1
ATOM 2751 N N . ASN A 1 344 ? 12.088 -22.289 -2.566 1.00 46.03 344 ASN A N 1
ATOM 2752 C CA . ASN A 1 344 ? 12.004 -22.468 -4.005 1.00 46.03 344 ASN A CA 1
ATOM 2753 C C . ASN A 1 344 ? 11.137 -21.352 -4.620 1.00 46.03 344 ASN A C 1
ATOM 2755 O O . ASN A 1 344 ? 9.916 -21.332 -4.458 1.00 46.03 344 ASN A O 1
ATOM 2759 N N . PHE A 1 345 ? 11.792 -20.405 -5.294 1.00 42.00 345 PHE A N 1
ATOM 2760 C CA . PHE A 1 345 ? 11.238 -19.133 -5.782 1.00 42.00 345 PHE A CA 1
ATOM 2761 C C . PHE A 1 345 ? 10.128 -19.296 -6.842 1.00 42.00 345 PHE A C 1
ATOM 2763 O O . PHE A 1 345 ? 9.309 -18.402 -7.039 1.00 42.00 345 PHE A O 1
ATOM 2770 N N . TYR A 1 346 ? 10.052 -20.460 -7.494 1.00 37.72 346 TYR A N 1
ATOM 2771 C CA . TYR A 1 346 ? 9.153 -20.699 -8.626 1.00 37.72 346 TYR A CA 1
ATOM 2772 C C . TYR A 1 346 ? 7.687 -20.982 -8.259 1.00 37.72 346 TYR A C 1
ATOM 2774 O O . TYR A 1 346 ? 6.819 -20.819 -9.109 1.00 37.72 346 TYR A O 1
ATOM 2782 N N . ALA A 1 347 ? 7.368 -21.352 -7.014 1.00 39.66 347 ALA A N 1
ATOM 2783 C CA . ALA A 1 347 ? 5.992 -21.711 -6.636 1.00 39.66 347 ALA A CA 1
ATOM 2784 C C . ALA A 1 347 ? 5.109 -20.518 -6.203 1.00 39.66 347 ALA A C 1
ATOM 2786 O O . ALA A 1 347 ? 3.895 -20.667 -6.101 1.00 39.66 347 ALA A O 1
ATOM 2787 N N . MET A 1 348 ? 5.688 -19.339 -5.935 1.00 43.88 348 MET A N 1
ATOM 2788 C CA . MET A 1 348 ? 4.941 -18.172 -5.426 1.00 43.88 348 MET A CA 1
ATOM 2789 C C . MET A 1 348 ? 4.463 -17.191 -6.506 1.00 43.88 348 MET A C 1
ATOM 2791 O O . MET A 1 348 ? 3.692 -16.289 -6.192 1.00 43.88 348 MET A O 1
ATOM 2795 N N . LEU A 1 349 ? 4.895 -17.345 -7.761 1.00 40.31 349 LEU A N 1
ATOM 2796 C CA . LEU A 1 349 ? 4.613 -16.383 -8.837 1.00 40.31 349 LEU A CA 1
ATOM 2797 C C . LEU A 1 349 ? 3.347 -16.697 -9.659 1.00 40.31 349 LEU A C 1
ATOM 2799 O O . LEU A 1 349 ? 3.044 -15.964 -10.596 1.00 40.31 349 LEU A O 1
ATOM 2803 N N . THR A 1 350 ? 2.598 -17.755 -9.328 1.00 37.62 350 THR A N 1
ATOM 2804 C CA . THR A 1 350 ? 1.471 -18.245 -10.150 1.00 37.62 350 THR A CA 1
ATOM 2805 C C . THR A 1 350 ? 0.110 -18.303 -9.446 1.00 37.62 350 THR A C 1
ATOM 2807 O O . THR A 1 350 ? -0.706 -19.138 -9.817 1.00 37.62 350 THR A O 1
ATOM 2810 N N . ASN A 1 351 ? -0.184 -17.436 -8.470 1.00 33.06 351 ASN A N 1
ATOM 2811 C CA . ASN A 1 351 ? -1.569 -17.236 -8.001 1.00 33.06 351 ASN A CA 1
ATOM 2812 C C . ASN A 1 351 ? -1.881 -15.782 -7.656 1.00 33.06 351 ASN A C 1
ATOM 2814 O O . ASN A 1 351 ? -1.124 -15.198 -6.847 1.00 33.06 351 ASN A O 1
#

Sequence (351 aa):
MSSTIGPNARLHRVSEIKECENQSKFVNQRVHEIETFFGNLCSELVSYTRRTSKLRNNGDEIARILLDYSNKEQINRTTSDALRKVSEYFVTLEDYRNTEIDRIVGKVVNPLAAYGEEIKHIKNSLKAESAARRREIINMRKLERSNTIQSSREAEIQLHNAMIDATRSANNLERCVLDFEGRRLKGLKRIITDFIQIEMLWHAKALETLTSAYNAIQLLHEEADLIEFRGTLLRSGSNLTVLNTNNNLPISQQSLTIGDQSSPMISPPVSIRDHRSYRPSSSVHSSMNSMKTGSRCSLTSLGRNKKKNQQLQGQTQQQQHDRLSYSQQLHQQRQNSGISHQVNFYAMLTN

Radius of gyration: 40.99 Å; chains: 1; bounding box: 94×63×130 Å

InterPro domains:
  IPR009602 CBY1-interacting BAR domain-containing protein/FAM92 [PF06730] (13-227)
  IPR009602 CBY1-interacting BAR domain-containing protein/FAM92 [PTHR21223] (15-287)
  IPR027267 AH/BAR domain superfamily [G3DSA:1.20.1270.60] (19-220)
  IPR027267 AH/BAR domain superfamily [SSF103657] (27-222)